Protein AF-A0AA38CWS7-F1 (afdb_monomer_lite)

Secondary structure (DSSP, 8-state):
-HHHHHHHHHHHTTT-HHHHHHHHHHHHHHHHHHHHHHGGGTTSTTTS-TT----------PPP-PPP-----------------------------------TTTSHHHHHGGGTT--HHHHHHHHHHHHTTPPPPPGGGHHHHHHHHTBS-SSSTTT-SEEE-TTT--EEEGGGBT-TTSEEEEESS-GGGT--SSGGGG-TTSEEEEEHHHHHHHTTPEE-PPPTT-TT-BSSSSTTS-TT-EE-SSEEE----

InterPro domains:
  IPR007346 Endonuclease I [PF04231] (124-230)
  IPR007346 Endonuclease I [PTHR33607] (67-256)
  IPR044925 His-Me finger superfamily [SSF54060] (119-255)

Organism: Taxus chinensis (NCBI:txid29808)

Sequence (257 aa):
MLVVIEERRFKIEGRNPKTMSTYKNWLPHLDRFWQQNMLPRLADVVSSLSGMRCTFTGPFRRLSSLPSCRRCITGGVALLLLFVNLVSDASSNNLTSPPHASYDCEDISHYYSSLEGLKGTQFMEKMHSIISLHHSIPYNQVWDALGVLDAVDIEHPKDTPYVIEIYTQKAVPKVLAGKLEGWNREHLWPRSYGLITGPELTDLHNLHPSDVNVNSSRGNKYYGECLPSSTDCLSPANPEAAPDTATDKESWTPPTK

Radius of gyration: 25.66 Å; chains: 1; bounding box: 58×73×75 Å

Structure (mmCIF, N/CA/C/O backbone):
data_AF-A0AA38CWS7-F1
#
_entry.id   AF-A0AA38CWS7-F1
#
loop_
_atom_site.group_PDB
_atom_site.id
_atom_site.type_symbol
_atom_site.label_atom_id
_atom_site.label_alt_id
_atom_site.label_comp_id
_atom_site.label_asym_id
_atom_site.label_entity_id
_atom_site.label_seq_id
_atom_site.pdbx_PDB_ins_code
_atom_site.Cartn_x
_atom_site.Cartn_y
_atom_site.Cartn_z
_atom_site.occupancy
_atom_site.B_iso_or_equiv
_atom_site.auth_seq_id
_atom_site.auth_comp_id
_atom_site.auth_asym_id
_atom_site.auth_atom_id
_atom_site.pdbx_PDB_model_num
ATOM 1 N N . MET A 1 1 ? -11.264 -1.016 4.780 1.00 43.06 1 MET A N 1
ATOM 2 C CA . MET A 1 1 ? -10.371 0.055 5.283 1.00 43.06 1 MET A CA 1
ATOM 3 C C . MET A 1 1 ? -11.048 0.955 6.321 1.00 43.06 1 MET A C 1
ATOM 5 O O . MET A 1 1 ? -10.575 0.969 7.448 1.00 43.06 1 MET A O 1
ATOM 9 N N . LEU A 1 2 ? -12.163 1.635 6.003 1.00 41.53 2 LEU A N 1
ATOM 10 C CA . LEU A 1 2 ? -12.953 2.438 6.968 1.00 41.53 2 LEU A CA 1
ATOM 11 C C . LEU A 1 2 ? -13.251 1.690 8.279 1.00 41.53 2 LEU A C 1
ATOM 13 O O . LEU A 1 2 ? -13.136 2.251 9.356 1.00 41.53 2 LEU A O 1
ATOM 17 N N . VAL A 1 3 ? -13.526 0.394 8.172 1.00 47.53 3 VAL A N 1
ATOM 18 C CA . VAL A 1 3 ? -13.716 -0.557 9.273 1.00 47.53 3 VAL A CA 1
ATOM 19 C C . VAL A 1 3 ? -12.523 -0.629 10.236 1.00 47.53 3 VAL A C 1
ATOM 21 O O . VAL A 1 3 ? -12.654 -0.329 11.418 1.00 47.53 3 VAL A O 1
ATOM 24 N N . VAL A 1 4 ? -11.345 -1.010 9.731 1.00 49.50 4 VAL A N 1
ATOM 25 C CA . VAL A 1 4 ? -10.135 -1.169 10.552 1.00 49.50 4 VAL A CA 1
ATOM 26 C C . VAL A 1 4 ? -9.650 0.181 11.058 1.00 49.50 4 VAL A C 1
ATOM 28 O O . VAL A 1 4 ? -9.140 0.272 12.168 1.00 49.50 4 VAL A O 1
ATOM 31 N N . ILE A 1 5 ? -9.855 1.245 10.288 1.00 49.97 5 ILE A N 1
ATOM 32 C CA . ILE A 1 5 ? -9.497 2.599 10.689 1.00 49.97 5 ILE A CA 1
ATOM 33 C C . ILE A 1 5 ? -10.404 3.102 11.822 1.00 49.97 5 ILE A C 1
ATOM 35 O O . ILE A 1 5 ? -9.875 3.512 12.852 1.00 49.97 5 ILE A O 1
ATOM 39 N N . GLU A 1 6 ? -11.733 3.027 11.696 1.00 48.69 6 GLU A N 1
ATOM 40 C CA . GLU A 1 6 ? -12.679 3.546 12.702 1.00 48.69 6 GLU A CA 1
ATOM 41 C C . GLU A 1 6 ? -12.720 2.688 13.979 1.00 48.69 6 GLU A C 1
ATOM 43 O O . GLU A 1 6 ? -12.745 3.225 15.087 1.00 48.69 6 GLU A O 1
ATOM 48 N N . GLU A 1 7 ? -12.602 1.358 13.884 1.00 49.84 7 GLU A N 1
ATOM 49 C CA . GLU A 1 7 ? -12.455 0.507 15.078 1.00 49.84 7 GLU A CA 1
ATOM 50 C C . GLU A 1 7 ? -11.165 0.795 15.855 1.00 49.84 7 GLU A C 1
ATOM 52 O O . GLU A 1 7 ? -11.106 0.641 17.082 1.00 49.84 7 GLU A O 1
ATOM 57 N N . ARG A 1 8 ? -10.104 1.219 15.159 1.00 54.47 8 ARG A N 1
ATOM 58 C CA . ARG A 1 8 ? -8.797 1.482 15.773 1.00 54.47 8 ARG A CA 1
ATOM 59 C C . ARG A 1 8 ? -8.629 2.945 16.184 1.00 54.47 8 ARG A C 1
ATOM 61 O O . ARG A 1 8 ? -7.920 3.168 17.164 1.00 54.47 8 ARG A O 1
ATOM 68 N N . ARG A 1 9 ? -9.344 3.898 15.565 1.00 49.28 9 ARG A N 1
ATOM 69 C CA . ARG A 1 9 ? -9.547 5.276 16.061 1.00 49.28 9 ARG A CA 1
ATOM 70 C C . ARG A 1 9 ? -9.890 5.261 17.543 1.00 49.28 9 ARG A C 1
ATOM 72 O O . ARG A 1 9 ? -9.178 5.837 18.362 1.00 49.28 9 ARG A O 1
ATOM 79 N N . PHE A 1 10 ? -10.911 4.482 17.891 1.00 41.44 10 PHE A N 1
ATOM 80 C CA . PHE A 1 10 ? -11.428 4.371 19.251 1.00 41.44 10 PHE A CA 1
ATOM 81 C C . PHE A 1 10 ? -10.422 3.721 20.222 1.00 41.44 10 PHE A C 1
ATOM 83 O O . PHE A 1 10 ? -10.319 4.102 21.385 1.00 41.44 10 PHE A O 1
ATOM 90 N N . LYS A 1 11 ? -9.600 2.770 19.746 1.00 47.75 11 LYS A N 1
ATOM 91 C CA . LYS A 1 11 ? -8.522 2.141 20.544 1.00 47.75 11 LYS A CA 1
ATOM 92 C C . LYS A 1 11 ? -7.280 3.027 20.729 1.00 47.75 11 LYS A C 1
ATOM 94 O O . LYS A 1 11 ? -6.429 2.705 21.569 1.00 47.75 11 LYS A O 1
ATOM 99 N N . ILE A 1 12 ? -7.130 4.084 19.932 1.00 45.81 12 ILE A N 1
ATOM 100 C CA . ILE A 1 12 ? -6.044 5.073 20.026 1.00 45.81 12 ILE A CA 1
ATOM 101 C C . ILE A 1 12 ? -6.493 6.287 20.853 1.00 45.81 12 ILE A C 1
ATOM 103 O O . ILE A 1 12 ? -5.660 6.885 21.536 1.00 45.81 12 ILE A O 1
ATOM 107 N N . GLU A 1 13 ? -7.803 6.572 20.901 1.00 47.03 13 GLU A N 1
ATOM 108 C CA . GLU A 1 13 ? -8.434 7.605 21.747 1.00 47.03 13 GLU A CA 1
ATOM 109 C C . GLU A 1 13 ? -8.098 7.509 23.242 1.00 47.03 13 GLU A C 1
ATOM 111 O O . GLU A 1 13 ? -8.142 8.521 23.937 1.00 47.03 13 GLU A O 1
ATOM 116 N N . GLY A 1 14 ? -7.613 6.359 23.720 1.00 44.41 14 GLY A N 1
ATOM 117 C CA . GLY A 1 14 ? -7.150 6.182 25.100 1.00 44.41 14 GLY A CA 1
ATOM 118 C C . GLY A 1 14 ? -5.634 6.211 25.340 1.00 44.41 14 GLY A C 1
ATOM 119 O O . GLY A 1 14 ? -5.232 6.037 26.487 1.00 44.41 14 GLY A O 1
ATOM 120 N N . ARG A 1 15 ? -4.773 6.350 24.314 1.00 46.88 15 ARG A N 1
ATOM 121 C CA . ARG A 1 15 ? -3.332 6.033 24.464 1.00 46.88 15 ARG A CA 1
ATOM 122 C C . ARG A 1 15 ? -2.360 7.216 24.535 1.00 46.88 15 ARG A C 1
ATOM 124 O O . ARG A 1 15 ? -1.382 7.080 25.263 1.00 46.88 15 ARG A O 1
ATOM 131 N N . ASN A 1 16 ? -2.590 8.347 23.849 1.00 43.31 16 ASN A N 1
ATOM 132 C CA . ASN A 1 16 ? -1.774 9.578 23.968 1.00 43.31 16 ASN A CA 1
ATOM 133 C C . ASN A 1 16 ? -2.420 10.774 23.196 1.00 43.31 16 ASN A C 1
ATOM 135 O O . ASN A 1 16 ? -2.823 10.611 22.040 1.00 43.31 16 ASN A O 1
ATOM 139 N N . PRO A 1 17 ? -2.493 11.999 23.761 1.00 42.19 17 PRO A N 1
ATOM 140 C CA . PRO A 1 17 ? -3.021 13.183 23.064 1.00 42.19 17 PRO A CA 1
ATOM 141 C C . PRO A 1 17 ? -2.246 13.583 21.795 1.00 42.19 17 PRO A C 1
ATOM 143 O O . PRO A 1 17 ? -2.851 14.050 20.830 1.00 42.19 17 PRO A O 1
ATOM 146 N N . LYS A 1 18 ? -0.922 13.365 21.754 1.00 45.41 18 LYS A N 1
ATOM 147 C CA . LYS A 1 18 ? -0.098 13.638 20.562 1.00 45.41 18 LYS A CA 1
ATOM 148 C C . LYS A 1 18 ? -0.466 12.710 19.408 1.00 45.41 18 LYS A C 1
ATOM 150 O O . LYS A 1 18 ? -0.678 13.189 18.302 1.00 45.41 18 LYS A O 1
ATOM 155 N N . THR A 1 19 ? -0.669 11.417 19.676 1.00 53.38 19 THR A N 1
ATOM 156 C CA . THR A 1 19 ? -1.156 10.480 18.650 1.00 53.38 19 THR A CA 1
ATOM 157 C C . THR A 1 19 ? -2.554 10.839 18.160 1.00 53.38 19 THR A C 1
ATOM 159 O O . THR A 1 19 ? -2.844 10.590 17.002 1.00 53.38 19 THR A O 1
ATOM 162 N N . MET A 1 20 ? -3.401 11.481 18.974 1.00 51.50 20 MET A N 1
ATOM 163 C CA . MET A 1 20 ? -4.736 11.920 18.548 1.00 51.50 20 MET A CA 1
ATOM 164 C C . MET A 1 20 ? -4.713 13.107 17.581 1.00 51.50 20 MET A C 1
ATOM 166 O O . MET A 1 20 ? -5.455 13.120 16.601 1.00 51.50 20 MET A O 1
ATOM 170 N N . SER A 1 21 ? -3.864 14.106 17.840 1.00 55.38 21 SER A N 1
ATOM 171 C CA . SER A 1 21 ? -3.693 15.240 16.924 1.00 55.38 21 SER A CA 1
ATOM 172 C C . SER A 1 21 ? -3.104 14.785 15.591 1.00 55.38 21 SER A C 1
ATOM 174 O O . SER A 1 21 ? -3.589 15.181 14.536 1.00 55.38 21 SER A O 1
ATOM 176 N N . THR A 1 22 ? -2.097 13.913 15.635 1.00 58.91 22 THR A N 1
ATOM 177 C CA . THR A 1 22 ? -1.493 13.347 14.429 1.00 58.91 22 THR A CA 1
ATOM 178 C C . THR A 1 22 ? -2.487 12.474 13.664 1.00 58.91 22 THR A C 1
ATOM 180 O O . THR A 1 22 ? -2.568 12.564 12.446 1.00 58.91 22 THR A O 1
ATOM 183 N N . TYR A 1 23 ? -3.324 11.709 14.367 1.00 62.41 23 TYR A N 1
ATOM 184 C CA . TYR A 1 23 ? -4.378 10.890 13.770 1.00 62.41 23 TYR A CA 1
ATOM 185 C C . TYR A 1 23 ? -5.446 11.722 13.044 1.00 62.41 23 TYR A C 1
ATOM 187 O O . TYR A 1 23 ? -5.824 11.393 11.922 1.00 62.41 23 TYR A O 1
ATOM 195 N N . LYS A 1 24 ? -5.889 12.840 13.637 1.00 63.03 24 LYS A N 1
ATOM 196 C CA . LYS A 1 24 ? -6.831 13.770 12.988 1.00 63.03 24 LYS A CA 1
ATOM 197 C C . LYS A 1 24 ? -6.273 14.381 11.704 1.00 63.03 24 LYS A C 1
ATOM 199 O O . LYS A 1 24 ? -7.039 14.594 10.772 1.00 63.03 24 LYS A O 1
ATOM 204 N N . ASN A 1 25 ? -4.967 14.635 11.658 1.00 67.69 25 ASN A N 1
ATOM 205 C CA . ASN A 1 25 ? -4.310 15.138 10.454 1.00 67.69 25 ASN A CA 1
ATOM 206 C C . ASN A 1 25 ? -4.095 14.025 9.428 1.00 67.69 25 ASN A C 1
ATOM 208 O O . ASN A 1 25 ? -4.229 14.268 8.243 1.00 67.69 25 ASN A O 1
ATOM 212 N N . TRP A 1 26 ? -3.821 12.803 9.874 1.00 72.75 26 TRP A N 1
ATOM 213 C CA . TRP A 1 26 ? -3.533 11.666 9.009 1.00 72.75 26 TRP A CA 1
ATOM 214 C C . TRP A 1 26 ? -4.760 11.150 8.245 1.00 72.75 26 TRP A C 1
ATOM 216 O O . TRP A 1 26 ? -4.682 10.888 7.042 1.00 72.75 26 TRP A O 1
ATOM 226 N N . LEU A 1 27 ? -5.899 11.011 8.931 1.00 71.19 27 LEU A N 1
ATOM 227 C CA . LEU A 1 27 ? -7.093 10.375 8.369 1.00 71.19 27 LEU A CA 1
ATOM 228 C C . LEU A 1 27 ? -7.576 10.976 7.044 1.00 71.19 27 LEU A C 1
ATOM 230 O O . LEU A 1 27 ? -7.829 10.195 6.130 1.00 71.19 27 LEU A O 1
ATOM 234 N N . PRO A 1 28 ? -7.675 12.308 6.879 1.00 74.00 28 PRO A N 1
ATOM 235 C CA . PRO A 1 28 ? -8.112 12.888 5.614 1.00 74.00 28 PRO A CA 1
ATOM 236 C C . PRO A 1 28 ? -7.181 12.559 4.442 1.00 74.00 28 PRO A C 1
ATOM 238 O O . PRO A 1 28 ? -7.655 12.364 3.325 1.00 74.00 28 PRO A O 1
ATOM 241 N N . HIS A 1 29 ? -5.865 12.486 4.674 1.00 77.62 29 HIS A N 1
ATOM 242 C CA . HIS A 1 29 ? -4.903 12.139 3.624 1.00 77.62 29 HIS A CA 1
ATOM 243 C C . HIS A 1 29 ? -4.973 10.653 3.270 1.00 77.62 29 HIS A C 1
ATOM 245 O O . HIS A 1 29 ? -4.962 10.313 2.090 1.00 77.62 29 HIS A O 1
ATOM 251 N N . LEU A 1 30 ? -5.101 9.777 4.274 1.00 73.12 30 LEU A N 1
ATOM 252 C CA . LEU A 1 30 ? -5.304 8.343 4.060 1.00 73.12 30 LEU A CA 1
ATOM 253 C C . LEU A 1 30 ? -6.611 8.065 3.308 1.00 73.12 30 LEU A C 1
ATOM 255 O O . LEU A 1 30 ? -6.609 7.318 2.335 1.00 73.12 30 LEU A O 1
ATOM 259 N N . ASP A 1 31 ? -7.712 8.684 3.730 1.00 71.12 31 ASP A N 1
ATOM 260 C CA . ASP A 1 31 ? -9.019 8.520 3.095 1.00 71.12 31 ASP A CA 1
ATOM 261 C C . ASP A 1 31 ? -8.998 9.020 1.648 1.00 71.12 31 ASP A C 1
ATOM 263 O O . ASP A 1 31 ? -9.393 8.292 0.743 1.00 71.12 31 ASP A O 1
ATOM 267 N N . ARG A 1 32 ? -8.428 10.206 1.394 1.00 72.50 32 ARG A N 1
ATOM 268 C CA . ARG A 1 32 ? -8.256 10.723 0.029 1.00 72.50 32 ARG A CA 1
ATOM 269 C C . ARG A 1 32 ? -7.432 9.770 -0.835 1.00 72.50 32 ARG A C 1
ATOM 271 O O . ARG A 1 32 ? -7.844 9.449 -1.948 1.00 72.50 32 ARG A O 1
ATOM 278 N N . PHE A 1 33 ? -6.296 9.303 -0.321 1.00 73.50 33 PHE A N 1
ATOM 279 C CA . PHE A 1 33 ? -5.425 8.381 -1.043 1.00 73.50 33 PHE A CA 1
ATOM 280 C C . PHE A 1 33 ? -6.127 7.053 -1.344 1.00 73.50 33 PHE A C 1
ATOM 282 O O . PHE A 1 33 ? -6.003 6.517 -2.446 1.00 73.50 33 PHE A O 1
ATOM 289 N N . TRP A 1 34 ? -6.916 6.549 -0.3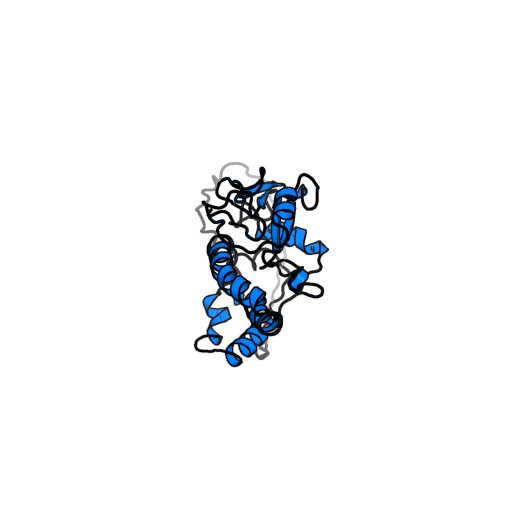96 1.00 70.06 34 TRP A N 1
ATOM 290 C CA . TRP A 1 34 ? -7.705 5.339 -0.577 1.00 70.06 34 TRP A CA 1
ATOM 291 C C . TRP A 1 34 ? -8.838 5.529 -1.583 1.00 70.06 34 TRP A C 1
ATOM 293 O O . TRP A 1 34 ? -8.992 4.716 -2.486 1.00 70.06 34 TRP A O 1
ATOM 303 N N . GLN A 1 35 ? -9.605 6.614 -1.492 1.00 66.56 35 GLN A N 1
ATOM 304 C CA . GLN A 1 35 ? -10.673 6.908 -2.449 1.00 66.56 35 GLN A CA 1
ATOM 305 C C . GLN A 1 35 ? -10.130 7.023 -3.870 1.00 66.56 35 GLN A C 1
ATOM 307 O O . GLN A 1 35 ? -10.723 6.501 -4.811 1.00 66.56 35 GLN A O 1
ATOM 312 N N . GLN A 1 36 ? -8.968 7.658 -4.017 1.00 66.19 36 GLN A N 1
ATOM 313 C CA . GLN A 1 36 ? -8.277 7.736 -5.290 1.00 66.19 36 GLN A CA 1
ATOM 314 C C . GLN A 1 36 ? -7.886 6.331 -5.752 1.00 66.19 36 GLN A C 1
ATOM 316 O O . GLN A 1 36 ? -8.307 5.903 -6.822 1.00 66.19 36 GLN A O 1
ATOM 321 N N . ASN A 1 37 ? -7.122 5.579 -4.971 1.00 65.62 37 ASN A N 1
ATOM 322 C CA . ASN A 1 37 ? -6.451 4.390 -5.491 1.00 65.62 37 ASN A CA 1
ATOM 323 C C . ASN A 1 37 ? -7.261 3.091 -5.381 1.00 65.62 37 ASN A C 1
ATOM 325 O O . ASN A 1 37 ? -6.903 2.130 -6.056 1.00 65.62 37 ASN A O 1
ATOM 329 N N . MET A 1 38 ? -8.349 3.055 -4.600 1.00 61.41 38 MET A N 1
ATOM 330 C CA . MET A 1 38 ? -9.006 1.808 -4.169 1.00 61.41 38 MET A CA 1
ATOM 331 C C . MET A 1 38 ? -10.493 1.689 -4.509 1.00 61.41 38 MET A C 1
ATOM 333 O O . MET A 1 38 ? -10.976 0.569 -4.646 1.00 61.41 38 MET A O 1
ATOM 337 N N . LEU A 1 39 ? -11.231 2.792 -4.678 1.00 48.75 39 LEU A N 1
ATOM 338 C CA . LEU A 1 39 ? -12.650 2.722 -5.066 1.00 48.75 39 LEU A CA 1
ATOM 339 C C . LEU A 1 39 ? -12.914 2.027 -6.417 1.00 48.75 39 LEU A C 1
ATOM 341 O O . LEU A 1 39 ? -13.926 1.336 -6.504 1.00 48.75 39 LEU A O 1
ATOM 345 N N . PRO A 1 40 ? -12.026 2.093 -7.430 1.00 49.12 40 PRO A N 1
ATOM 346 C CA . PRO A 1 40 ? -12.209 1.321 -8.661 1.00 49.12 40 PRO A CA 1
ATOM 347 C C . PRO A 1 40 ? -12.079 -0.201 -8.480 1.00 49.12 40 PRO A C 1
ATOM 349 O O . PRO A 1 40 ? -12.362 -0.927 -9.417 1.00 49.12 40 PRO A O 1
ATOM 352 N N . ARG A 1 41 ? -11.621 -0.688 -7.314 1.00 55.16 41 ARG A N 1
ATOM 353 C CA . ARG A 1 41 ? -11.214 -2.090 -7.093 1.00 55.16 41 ARG A CA 1
ATOM 354 C C . ARG A 1 41 ? -12.273 -2.965 -6.430 1.00 55.16 41 ARG A C 1
ATOM 356 O O . ARG A 1 41 ? -12.139 -4.183 -6.415 1.00 55.16 41 ARG A O 1
ATOM 363 N N . LEU A 1 42 ? -13.281 -2.362 -5.799 1.00 43.88 42 LEU A N 1
ATOM 364 C CA . LEU A 1 42 ? -14.250 -3.091 -4.970 1.00 43.88 42 LEU A CA 1
ATOM 365 C C . LEU A 1 42 ? -15.381 -3.754 -5.771 1.00 43.88 42 LEU A C 1
ATOM 367 O O . LEU A 1 42 ? -16.103 -4.564 -5.200 1.00 43.88 42 LEU A O 1
ATOM 371 N N . ALA A 1 43 ? -15.498 -3.469 -7.070 1.00 38.81 43 ALA A N 1
ATOM 372 C CA . ALA A 1 43 ? -16.440 -4.156 -7.951 1.00 38.81 43 ALA A CA 1
ATOM 373 C C . ALA A 1 43 ? -15.972 -5.579 -8.338 1.00 38.81 43 ALA A C 1
ATOM 375 O O . ALA A 1 43 ? -16.810 -6.441 -8.578 1.00 38.81 43 ALA A O 1
ATOM 376 N N . ASP A 1 44 ? -14.659 -5.862 -8.305 1.00 41.09 44 ASP A N 1
ATOM 377 C CA . ASP A 1 44 ? -14.079 -7.068 -8.935 1.00 41.09 44 ASP A CA 1
ATOM 378 C C . ASP A 1 44 ? -13.578 -8.138 -7.949 1.00 41.09 44 ASP A C 1
ATOM 380 O O . ASP A 1 44 ? -13.176 -9.240 -8.341 1.00 41.09 44 ASP A O 1
ATOM 384 N N . VAL A 1 45 ? -13.626 -7.852 -6.641 1.00 43.34 45 VAL A N 1
ATOM 385 C CA . VAL A 1 45 ? -13.101 -8.731 -5.574 1.00 43.34 45 VAL A CA 1
ATOM 386 C C . VAL A 1 45 ? -13.780 -10.106 -5.557 1.00 43.34 45 VAL A C 1
ATOM 388 O O . VAL A 1 45 ? -13.200 -11.074 -5.059 1.00 43.34 45 VAL A O 1
ATOM 391 N N . VAL A 1 46 ? -14.982 -10.237 -6.119 1.00 39.81 46 VAL A N 1
ATOM 392 C CA . VAL A 1 46 ? -15.825 -11.415 -5.884 1.00 39.81 46 VAL A CA 1
ATOM 393 C C . VAL A 1 46 ? -15.933 -12.364 -7.087 1.00 39.81 46 VAL A C 1
ATOM 395 O O . VAL A 1 46 ? -16.314 -13.527 -6.932 1.00 39.81 46 VAL A O 1
ATOM 398 N N . SER A 1 47 ? -15.436 -11.958 -8.259 1.00 35.59 47 SER A N 1
ATOM 399 C CA . SER A 1 47 ? -15.422 -12.798 -9.468 1.00 35.59 47 SER A CA 1
ATOM 400 C C . SER A 1 47 ? -14.223 -13.757 -9.546 1.00 35.59 47 SER A C 1
ATOM 402 O O . SER A 1 47 ? -14.333 -14.901 -9.992 1.00 35.59 47 SER A O 1
ATOM 404 N N . SER A 1 48 ? -13.046 -13.323 -9.077 1.00 39.84 48 SER A N 1
ATOM 405 C CA . SER A 1 48 ? -11.775 -14.001 -9.395 1.00 39.84 48 SER A CA 1
ATOM 406 C C . SER A 1 48 ? -11.367 -15.109 -8.408 1.00 39.84 48 SER A C 1
ATOM 408 O O . SER A 1 48 ? -10.614 -16.029 -8.764 1.00 39.84 48 SER A O 1
ATOM 410 N N . LEU A 1 49 ? -11.900 -15.087 -7.182 1.00 41.41 49 LEU A N 1
ATOM 411 C CA . LEU A 1 49 ? -11.629 -16.079 -6.136 1.00 41.41 49 LEU A CA 1
ATOM 412 C C . LEU A 1 49 ? -12.833 -17.009 -5.958 1.00 41.41 49 LEU A C 1
ATOM 414 O O . LEU A 1 49 ? -13.534 -16.981 -4.947 1.00 41.41 49 LEU A O 1
ATOM 418 N N . SER A 1 50 ? -13.058 -17.862 -6.957 1.00 35.84 50 SER A N 1
ATOM 419 C CA . SER A 1 50 ? -14.005 -18.977 -6.912 1.00 35.84 50 SER A CA 1
ATOM 420 C C . SER A 1 50 ? -13.698 -19.894 -5.715 1.00 35.84 50 SER A C 1
ATOM 422 O O . SER A 1 50 ? -12.905 -20.830 -5.817 1.00 35.84 50 SER A O 1
ATOM 424 N N . GLY A 1 51 ? -14.290 -19.586 -4.559 1.00 36.06 51 GLY A N 1
ATOM 425 C CA . GLY A 1 51 ? -14.051 -20.294 -3.301 1.00 36.06 51 GLY A CA 1
ATOM 426 C C . GLY A 1 51 ? -14.605 -19.619 -2.042 1.00 36.06 51 GLY A C 1
ATOM 427 O O . GLY A 1 51 ? -14.903 -20.326 -1.078 1.00 36.06 51 GLY A O 1
ATOM 428 N N . MET A 1 52 ? -14.818 -18.298 -2.026 1.00 38.34 52 MET A N 1
ATOM 429 C CA . MET A 1 52 ? -15.435 -17.634 -0.869 1.00 38.34 52 MET A CA 1
ATOM 430 C C . MET A 1 52 ? -16.958 -17.779 -0.926 1.00 38.34 52 MET A C 1
ATOM 432 O O . MET A 1 52 ? -17.671 -16.977 -1.516 1.00 38.34 52 MET A O 1
ATOM 436 N N . ARG A 1 53 ? -17.471 -18.858 -0.325 1.00 33.16 53 ARG A N 1
ATOM 437 C CA . ARG A 1 53 ? -18.911 -19.039 -0.110 1.00 33.16 53 ARG A CA 1
ATOM 438 C C . ARG A 1 53 ? -19.426 -17.944 0.825 1.00 33.16 53 ARG A C 1
ATOM 440 O O . ARG A 1 53 ? -19.330 -18.083 2.041 1.00 33.16 53 ARG A O 1
ATOM 447 N N . CYS A 1 54 ? -20.037 -16.908 0.263 1.00 34.62 54 CYS A N 1
ATOM 448 C CA . CYS A 1 54 ? -20.995 -16.073 0.979 1.00 34.62 54 CYS A CA 1
ATOM 449 C C . CYS A 1 54 ? -22.181 -16.970 1.360 1.00 34.62 54 CYS A C 1
ATOM 451 O O . CYS A 1 54 ? -22.941 -17.435 0.509 1.00 34.62 54 CYS A O 1
ATOM 453 N N . THR A 1 55 ? -22.279 -17.336 2.636 1.00 34.06 55 THR A N 1
ATOM 454 C CA . THR A 1 55 ? -23.329 -18.235 3.118 1.00 34.06 55 THR A CA 1
ATOM 455 C C . THR A 1 55 ? -24.662 -17.500 3.177 1.00 34.06 55 THR A C 1
ATOM 457 O O . THR A 1 55 ? -24.839 -16.588 3.979 1.00 34.06 55 THR A O 1
ATOM 460 N N . PHE A 1 56 ? -25.600 -17.945 2.346 1.00 27.19 56 PHE A N 1
ATOM 461 C CA . PHE A 1 56 ? -26.994 -17.514 2.309 1.00 27.19 56 PHE A CA 1
ATOM 462 C C . PHE A 1 56 ? -27.707 -17.827 3.637 1.00 27.19 56 PHE A C 1
ATOM 464 O O . PHE A 1 56 ? -27.814 -18.992 4.028 1.00 27.19 56 PHE A O 1
ATOM 471 N N . THR A 1 57 ? -28.240 -16.811 4.317 1.00 34.06 57 THR A N 1
ATOM 472 C CA . THR A 1 57 ? -29.210 -16.973 5.411 1.00 34.06 57 THR A CA 1
ATOM 473 C C . THR A 1 57 ? -30.609 -16.627 4.897 1.00 34.06 57 THR A C 1
ATOM 475 O O . THR A 1 57 ? -31.075 -15.498 4.969 1.00 34.06 57 THR A O 1
ATOM 478 N N . GLY A 1 58 ? -31.313 -17.634 4.376 1.00 27.05 58 GLY A N 1
ATOM 479 C CA . GLY A 1 58 ? -32.730 -17.540 4.017 1.00 27.05 58 GLY A CA 1
ATOM 480 C C . GLY A 1 58 ? -33.439 -18.882 4.243 1.00 27.05 58 GLY A C 1
ATOM 481 O O . GLY A 1 58 ? -32.817 -19.931 4.059 1.00 27.05 58 GLY A O 1
ATOM 482 N N . PRO A 1 59 ? -34.707 -18.896 4.696 1.00 27.55 59 PRO A N 1
ATOM 483 C CA . PRO A 1 59 ? -35.349 -20.098 5.217 1.00 27.55 59 PRO A CA 1
ATOM 484 C C . PRO A 1 59 ? -35.628 -21.119 4.107 1.00 27.55 59 PRO A C 1
ATOM 486 O O . PRO A 1 59 ? -36.310 -20.838 3.122 1.00 27.55 59 PRO A O 1
ATOM 489 N N . PHE A 1 60 ? -35.129 -22.339 4.307 1.00 26.25 60 PHE A N 1
ATOM 490 C CA . PHE A 1 60 ? -35.356 -23.505 3.455 1.00 26.25 60 PHE A CA 1
ATOM 491 C C . PHE A 1 60 ? -36.861 -23.788 3.287 1.00 26.25 60 PHE A C 1
ATOM 493 O O . PHE A 1 60 ? -37.516 -24.285 4.205 1.00 26.25 60 PHE A O 1
ATOM 500 N N . ARG A 1 61 ? -37.413 -23.561 2.090 1.00 26.31 61 ARG A N 1
ATOM 501 C CA . ARG A 1 61 ? -38.647 -24.228 1.647 1.00 26.31 61 ARG A CA 1
ATOM 502 C C . ARG A 1 61 ? -38.274 -25.346 0.676 1.00 26.31 61 ARG A C 1
ATOM 504 O O . ARG A 1 61 ? -37.809 -25.090 -0.428 1.00 26.31 61 ARG A O 1
ATOM 511 N N . ARG A 1 62 ? -38.475 -26.599 1.105 1.00 27.27 62 ARG A N 1
ATOM 512 C CA . ARG A 1 62 ? -38.424 -27.783 0.232 1.00 27.27 62 ARG A CA 1
ATOM 513 C C . ARG A 1 62 ? -39.497 -27.649 -0.847 1.00 27.27 62 ARG A C 1
ATOM 515 O O . ARG A 1 62 ? -40.677 -27.605 -0.514 1.00 27.27 62 ARG A O 1
ATOM 522 N N . LEU A 1 63 ? -39.091 -27.660 -2.112 1.00 27.67 63 LEU A N 1
ATOM 523 C CA . LEU A 1 63 ? -39.989 -27.899 -3.238 1.00 27.67 63 LEU A CA 1
ATOM 524 C C . LEU A 1 63 ? -39.829 -29.346 -3.710 1.00 27.67 63 LEU A C 1
ATOM 526 O O . LEU A 1 63 ? -38.734 -29.831 -3.987 1.00 27.67 63 LEU A O 1
ATOM 530 N N . SER A 1 64 ? -40.960 -30.036 -3.703 1.00 27.41 64 SER A N 1
ATOM 531 C CA . SER A 1 64 ? -41.191 -31.414 -4.107 1.00 27.41 64 SER A CA 1
ATOM 532 C C . SER A 1 64 ? -41.415 -31.553 -5.619 1.00 27.41 64 SER A C 1
ATOM 534 O O . SER A 1 64 ? -41.994 -30.671 -6.242 1.00 27.41 64 SER A O 1
ATOM 536 N N . SER A 1 65 ? -41.054 -32.738 -6.129 1.00 28.14 65 SER A N 1
ATOM 537 C CA . SER A 1 65 ? -41.568 -33.445 -7.322 1.00 28.14 65 SER A CA 1
ATOM 538 C C . SER A 1 65 ? -41.384 -32.831 -8.722 1.00 28.14 65 SER A C 1
ATOM 540 O O . SER A 1 65 ? -42.081 -31.898 -9.105 1.00 28.14 65 SER A O 1
ATOM 542 N N . LEU A 1 66 ? -40.568 -33.502 -9.543 1.00 30.36 66 LEU A N 1
ATOM 543 C CA . LEU A 1 66 ? -40.661 -33.516 -11.010 1.00 30.36 66 LEU A CA 1
ATOM 544 C C . LEU A 1 66 ? -41.373 -34.811 -11.451 1.00 30.36 66 LEU A C 1
ATOM 546 O O . LEU A 1 66 ? -41.018 -35.874 -10.931 1.00 30.36 66 LEU A O 1
ATOM 550 N N . PRO A 1 67 ? -42.339 -34.782 -12.390 1.00 32.88 67 PRO A N 1
ATOM 551 C CA . PRO A 1 67 ? -42.912 -35.997 -12.946 1.00 32.88 67 PRO A CA 1
ATOM 552 C C . PRO A 1 67 ? -42.116 -36.514 -14.152 1.00 32.88 67 PRO A C 1
ATOM 554 O O . PRO A 1 67 ? -41.525 -35.773 -14.934 1.00 32.88 67 PRO A O 1
ATOM 557 N N . SER A 1 68 ? -42.151 -37.837 -14.267 1.00 32.12 68 SER A N 1
ATOM 558 C CA . SER A 1 68 ? -41.581 -38.700 -15.297 1.00 32.12 68 SER A CA 1
ATOM 559 C C . SER A 1 68 ? -41.915 -38.308 -16.741 1.00 32.12 68 SER A C 1
ATOM 561 O O . SER A 1 68 ? -43.073 -38.051 -17.059 1.00 32.12 68 SER A O 1
ATOM 563 N N . CYS A 1 69 ? -40.951 -38.487 -17.651 1.00 30.33 69 CYS A N 1
ATOM 564 C CA . CYS A 1 69 ? -41.240 -38.797 -19.053 1.00 30.33 69 CYS A CA 1
ATOM 565 C C . CYS A 1 69 ? -40.362 -39.974 -19.521 1.00 30.33 69 CYS A C 1
ATOM 567 O O . CYS A 1 69 ? -39.136 -39.931 -19.453 1.00 30.33 69 CYS A O 1
ATOM 569 N N . ARG A 1 70 ? -41.021 -41.071 -19.917 1.00 32.56 70 ARG A N 1
ATOM 570 C CA . ARG A 1 70 ? -40.453 -42.342 -20.400 1.00 32.56 70 ARG A CA 1
ATOM 571 C C . ARG A 1 70 ? -40.519 -42.395 -21.931 1.00 32.56 70 ARG A C 1
ATOM 573 O O . ARG A 1 70 ? -41.580 -42.100 -22.471 1.00 32.56 70 ARG A O 1
ATOM 580 N N . ARG A 1 71 ? -39.457 -42.961 -22.535 1.00 35.94 71 ARG A N 1
ATOM 581 C CA . ARG A 1 71 ? -39.304 -43.705 -23.826 1.00 35.94 71 ARG A CA 1
ATOM 582 C C . ARG A 1 71 ? -38.137 -43.116 -24.641 1.00 35.94 71 ARG A C 1
ATOM 584 O O . ARG A 1 71 ? -38.208 -41.965 -25.032 1.00 35.94 71 ARG A O 1
ATOM 591 N N . CYS A 1 72 ? -36.957 -43.748 -24.715 1.00 33.88 72 CYS A N 1
ATOM 592 C CA . CYS A 1 72 ? -36.563 -44.952 -25.485 1.00 33.88 72 CYS A CA 1
ATOM 593 C C . CYS A 1 72 ? -36.911 -44.883 -26.981 1.00 33.88 72 CYS A C 1
ATOM 595 O O . CYS A 1 72 ? -38.094 -44.927 -27.300 1.00 33.88 72 CYS A O 1
ATOM 597 N N . ILE A 1 73 ? -35.891 -44.875 -27.856 1.00 37.31 73 ILE A N 1
ATOM 598 C CA . ILE A 1 73 ? -35.604 -45.883 -28.905 1.00 37.31 73 ILE A CA 1
ATOM 599 C C . ILE A 1 73 ? -34.221 -45.591 -29.538 1.00 37.31 73 ILE A C 1
ATOM 601 O O . ILE A 1 73 ? -33.798 -44.448 -29.673 1.00 37.31 73 ILE A O 1
ATOM 605 N N . THR A 1 74 ? -33.522 -46.680 -29.846 1.00 38.03 74 THR A N 1
ATOM 606 C CA . THR A 1 74 ? -32.147 -46.897 -30.331 1.00 38.03 74 THR A CA 1
ATOM 607 C C . THR A 1 74 ? -32.005 -46.982 -31.863 1.00 38.03 74 THR A C 1
ATOM 609 O O . THR A 1 74 ? -32.961 -47.360 -32.533 1.00 38.03 74 THR A O 1
ATOM 612 N N . GLY A 1 75 ? -30.767 -46.823 -32.369 1.00 30.41 75 GLY A N 1
ATOM 613 C CA . GLY A 1 75 ? -30.272 -47.263 -33.700 1.00 30.41 75 GLY A CA 1
ATOM 614 C C . GLY A 1 75 ? -29.807 -46.090 -34.581 1.00 30.41 75 GLY A C 1
ATOM 615 O O . GLY A 1 75 ? -30.448 -45.055 -34.568 1.00 30.41 75 GLY A O 1
ATOM 616 N N . GLY A 1 76 ? -28.723 -46.092 -35.361 1.00 31.84 76 GLY A N 1
ATOM 617 C CA . GLY A 1 76 ? -27.738 -47.090 -35.778 1.00 31.84 76 GLY A CA 1
ATOM 618 C C . GLY A 1 76 ? -27.086 -46.604 -37.096 1.00 31.84 76 GLY A C 1
ATOM 619 O O . GLY A 1 76 ? -27.773 -46.509 -38.097 1.00 31.84 76 GLY A O 1
ATOM 620 N N . VAL A 1 77 ? -25.794 -46.248 -37.041 1.00 37.25 77 VAL A N 1
ATOM 621 C CA . VAL A 1 77 ? -24.691 -46.338 -38.041 1.00 37.25 77 VAL A CA 1
ATOM 622 C C . VAL A 1 77 ? -24.878 -45.971 -39.549 1.00 37.25 77 VAL A C 1
ATOM 624 O O . VAL A 1 77 ? -25.572 -46.653 -40.288 1.00 37.25 77 VAL A O 1
ATOM 627 N N . ALA A 1 78 ? -24.017 -45.023 -39.985 1.00 35.12 78 ALA A N 1
ATOM 628 C CA . ALA A 1 78 ? -23.296 -44.840 -41.276 1.00 35.12 78 ALA A CA 1
ATOM 629 C C . ALA A 1 78 ? -23.992 -44.366 -42.578 1.00 35.12 78 ALA A C 1
ATOM 631 O O . ALA A 1 78 ? -24.796 -45.091 -43.146 1.00 35.12 78 ALA A O 1
ATOM 632 N N . LEU A 1 79 ? -23.483 -43.260 -43.167 1.00 34.78 79 LEU A N 1
ATOM 633 C CA . LEU A 1 79 ? -22.868 -43.249 -44.517 1.00 34.78 79 LEU A CA 1
ATOM 634 C C . LEU A 1 79 ? -22.125 -41.923 -44.862 1.00 34.78 79 LEU A C 1
ATOM 636 O O . LEU A 1 79 ? -22.675 -40.839 -44.726 1.00 34.78 79 LEU A O 1
ATOM 640 N N . LEU A 1 80 ? -20.877 -42.080 -45.326 1.00 32.16 80 LEU A N 1
ATOM 641 C CA . LEU A 1 80 ? -20.090 -41.347 -46.346 1.00 32.16 80 LEU A CA 1
ATOM 642 C C . LEU A 1 80 ? -20.208 -39.815 -46.601 1.00 32.16 80 LEU A C 1
ATOM 644 O O . LEU A 1 80 ? -21.179 -39.318 -47.155 1.00 32.16 80 LEU A O 1
ATOM 648 N N . LEU A 1 81 ? -19.074 -39.142 -46.354 1.00 35.75 81 LEU A N 1
ATOM 649 C CA . LEU A 1 81 ? -18.360 -38.120 -47.152 1.00 35.75 81 LEU A CA 1
ATOM 650 C C . LEU A 1 81 ? -19.106 -37.353 -48.270 1.00 35.75 81 LEU A C 1
ATOM 652 O O . LEU A 1 81 ? -19.270 -37.858 -49.377 1.00 35.75 81 LEU A O 1
ATOM 656 N N . LEU A 1 82 ? -19.299 -36.050 -48.044 1.00 34.00 82 LEU A N 1
ATOM 657 C CA . LEU A 1 82 ? -19.240 -35.003 -49.071 1.00 34.00 82 LEU A CA 1
ATOM 658 C C . LEU A 1 82 ? -18.521 -33.794 -48.458 1.00 34.00 82 LEU A C 1
ATOM 660 O O . LEU A 1 82 ? -19.064 -33.076 -47.621 1.00 34.00 82 LEU A O 1
ATOM 664 N N . PHE A 1 83 ? -17.250 -33.628 -48.822 1.00 37.81 83 PHE A N 1
ATOM 665 C CA . PHE A 1 83 ? -16.500 -32.407 -48.563 1.00 37.81 83 PHE A CA 1
ATOM 666 C C . PHE A 1 83 ? -16.964 -31.309 -49.527 1.00 37.81 83 PHE A C 1
ATOM 668 O O . PHE A 1 83 ? -17.248 -31.583 -50.692 1.00 37.81 83 PHE A O 1
ATOM 675 N N . VAL A 1 84 ? -16.862 -30.075 -49.031 1.00 37.75 84 VAL A N 1
ATOM 676 C CA . VAL A 1 84 ? -16.755 -28.796 -49.750 1.00 37.75 84 VAL A CA 1
ATOM 677 C C . VAL A 1 84 ? -18.028 -27.926 -49.776 1.00 37.75 84 VAL A C 1
ATOM 679 O O . VAL A 1 84 ? -18.981 -28.167 -50.507 1.00 37.75 84 VAL A O 1
ATOM 682 N N . ASN A 1 85 ? -17.897 -26.826 -49.018 1.00 39.00 85 ASN A N 1
ATOM 683 C CA . ASN A 1 85 ? -18.626 -25.552 -49.024 1.00 39.00 85 ASN A CA 1
ATOM 684 C C . ASN A 1 85 ? -19.949 -25.453 -48.255 1.00 39.00 85 ASN A C 1
ATOM 686 O O . ASN A 1 85 ? -21.025 -25.397 -48.839 1.00 39.00 85 ASN A O 1
ATOM 690 N N . LEU A 1 86 ? -19.832 -25.205 -46.948 1.00 38.34 86 LEU A N 1
ATOM 691 C CA . LEU A 1 86 ? -20.666 -24.195 -46.299 1.00 38.34 86 LEU A CA 1
ATOM 692 C C . LEU A 1 86 ? -19.732 -23.172 -45.656 1.00 38.34 86 LEU A C 1
ATOM 694 O O . LEU A 1 86 ? -19.047 -23.452 -44.676 1.00 38.34 86 LEU A O 1
ATOM 698 N N . VAL A 1 87 ? -19.674 -21.996 -46.280 1.00 42.22 87 VAL A N 1
ATOM 699 C CA . VAL A 1 87 ? -19.254 -20.758 -45.629 1.00 42.22 87 VAL A CA 1
ATOM 700 C C . VAL A 1 87 ? -20.127 -20.640 -44.385 1.00 42.22 87 VAL A C 1
ATOM 702 O O . VAL A 1 87 ? -21.342 -20.483 -44.499 1.00 42.22 87 VAL A O 1
ATOM 705 N N . SER A 1 88 ? -19.532 -20.796 -43.204 1.00 36.66 88 SER A N 1
ATOM 706 C CA . SER A 1 88 ? -20.191 -20.398 -41.969 1.00 36.66 88 SER A CA 1
ATOM 707 C C . SER A 1 88 ? -20.326 -18.886 -42.024 1.00 36.66 88 SER A C 1
ATOM 709 O O . SER A 1 88 ? -19.391 -18.162 -41.690 1.00 36.66 88 SER A O 1
ATOM 711 N N . ASP A 1 89 ? -21.484 -18.413 -42.469 1.00 39.56 89 ASP A N 1
ATOM 712 C CA . ASP A 1 89 ? -21.964 -17.102 -42.075 1.00 39.56 89 ASP A CA 1
ATOM 713 C C . ASP A 1 89 ? -22.265 -17.223 -40.578 1.00 39.56 89 ASP A C 1
ATOM 715 O O . ASP A 1 89 ? -23.328 -17.683 -40.151 1.00 39.56 89 ASP A O 1
ATOM 719 N N . ALA A 1 90 ? -21.238 -16.985 -39.761 1.00 42.88 90 ALA A N 1
ATOM 720 C CA . ALA A 1 90 ? -21.381 -16.900 -38.322 1.00 42.88 90 ALA A CA 1
ATOM 721 C C . ALA A 1 90 ? -22.130 -15.598 -38.038 1.00 42.88 90 ALA A C 1
ATOM 723 O O . ALA A 1 90 ? -21.535 -14.574 -37.712 1.00 42.88 90 ALA A O 1
ATOM 724 N N . SER A 1 91 ? -23.455 -15.655 -38.198 1.00 37.59 91 SER A N 1
ATOM 725 C CA . SER A 1 91 ? -24.384 -14.709 -37.596 1.00 37.59 91 SER A CA 1
ATOM 726 C C . SER A 1 91 ? -23.924 -14.488 -36.162 1.00 37.59 91 SER A C 1
ATOM 728 O O . SER A 1 91 ? -23.795 -15.449 -35.397 1.00 37.59 91 SER A O 1
ATOM 730 N N . SER A 1 92 ? -23.619 -13.234 -35.830 1.00 41.00 92 SER A N 1
ATOM 731 C CA . SER A 1 92 ? -23.232 -12.784 -34.501 1.00 41.00 92 SER A CA 1
ATOM 732 C C . SER A 1 92 ? -24.378 -13.062 -33.531 1.00 41.00 92 SER A C 1
ATOM 734 O O . SER A 1 92 ? -25.206 -12.199 -33.238 1.00 41.00 92 SER A O 1
ATOM 736 N N . ASN A 1 93 ? -24.467 -14.298 -33.056 1.00 37.66 93 ASN A N 1
ATOM 737 C CA . ASN A 1 93 ? -25.315 -14.641 -31.939 1.00 37.66 93 ASN A CA 1
ATOM 738 C C . ASN A 1 93 ? -24.671 -13.968 -30.736 1.00 37.66 93 ASN A C 1
ATOM 740 O O . ASN A 1 93 ? -23.594 -14.381 -30.312 1.00 37.66 93 ASN A O 1
ATOM 744 N N . ASN A 1 94 ? -25.312 -12.895 -30.262 1.00 43.69 94 ASN A N 1
ATOM 745 C CA . ASN A 1 94 ? -25.038 -12.236 -28.991 1.00 43.69 94 ASN A CA 1
ATOM 746 C C . ASN A 1 94 ? -24.685 -13.297 -27.949 1.00 43.69 94 ASN A C 1
ATOM 748 O O . ASN A 1 94 ? -25.572 -13.971 -27.417 1.00 43.69 94 ASN A O 1
ATOM 752 N N . LEU A 1 95 ? -23.388 -13.450 -27.683 1.00 31.59 95 LEU A N 1
ATOM 753 C CA . LEU A 1 95 ? -22.897 -14.259 -26.589 1.00 31.59 95 LEU A CA 1
ATOM 754 C C . LEU A 1 95 ? -23.238 -13.457 -25.338 1.00 31.59 95 LEU A C 1
ATOM 756 O O . LEU A 1 95 ? -22.493 -12.583 -24.906 1.00 31.59 95 LEU A O 1
ATOM 760 N N . THR A 1 96 ? -24.445 -13.679 -24.829 1.00 35.59 96 THR A N 1
ATOM 761 C CA . THR A 1 96 ? -24.812 -13.241 -23.492 1.00 35.59 96 THR A CA 1
ATOM 762 C C . THR A 1 96 ? -23.856 -13.983 -22.575 1.00 35.59 96 THR A C 1
ATOM 764 O O . THR A 1 96 ? -23.887 -15.213 -22.491 1.00 35.59 96 THR A O 1
ATOM 767 N N . SER A 1 97 ? -22.925 -13.232 -21.993 1.00 37.38 97 SER A N 1
ATOM 768 C CA . SER A 1 97 ? -22.014 -13.704 -20.963 1.00 37.38 97 SER A CA 1
ATOM 769 C C . SER A 1 97 ? -22.804 -14.483 -19.900 1.00 37.38 97 SER A C 1
ATOM 771 O O . SER A 1 97 ? -23.968 -14.153 -19.635 1.00 37.38 97 SER A O 1
ATOM 773 N N . PRO A 1 98 ? -22.221 -15.536 -19.293 1.00 43.62 98 PRO A N 1
ATOM 774 C CA . PRO A 1 98 ? -22.863 -16.209 -18.170 1.00 43.62 98 PRO A CA 1
ATOM 775 C C . PRO A 1 98 ? -23.189 -15.157 -17.101 1.00 43.62 98 PRO A C 1
ATOM 777 O O . PRO A 1 98 ? -22.395 -14.228 -16.933 1.00 43.62 98 PRO A O 1
ATOM 780 N N . PRO A 1 99 ? -24.324 -15.264 -16.387 1.00 43.06 99 PRO A N 1
ATOM 781 C CA . PRO A 1 99 ? -24.684 -14.279 -15.381 1.00 43.06 99 PRO A CA 1
ATOM 782 C C . PRO A 1 99 ? -23.564 -14.224 -14.344 1.00 43.06 99 PRO A C 1
ATOM 784 O O . PRO A 1 99 ? -23.321 -15.205 -13.638 1.00 43.06 99 PRO A O 1
ATOM 787 N N . HIS A 1 100 ? -22.866 -13.089 -14.292 1.00 50.12 100 HIS A N 1
ATOM 788 C CA . HIS A 1 100 ? -21.992 -12.745 -13.184 1.00 50.12 100 HIS A CA 1
ATOM 789 C C . HIS A 1 100 ? -22.848 -12.876 -11.925 1.00 50.12 100 HIS A C 1
ATOM 791 O O . HIS A 1 100 ? -23.862 -12.185 -11.793 1.00 50.12 100 HIS A O 1
ATOM 797 N N . ALA A 1 101 ? -22.544 -13.851 -11.069 1.00 48.00 101 ALA A N 1
ATOM 798 C CA . ALA A 1 101 ? -23.253 -14.002 -9.811 1.00 48.00 101 ALA A CA 1
ATOM 799 C C . ALA A 1 101 ? -22.914 -12.765 -8.984 1.00 48.00 101 ALA A C 1
ATOM 801 O O . ALA A 1 101 ? -21.814 -12.684 -8.455 1.00 48.00 101 ALA A O 1
ATOM 802 N N . SER A 1 102 ? -23.814 -11.782 -8.958 1.00 56.47 102 SER A N 1
ATOM 803 C CA . SER A 1 102 ? -23.562 -10.560 -8.212 1.00 56.47 102 SER A CA 1
ATOM 804 C C . SER A 1 102 ? -23.651 -10.867 -6.726 1.00 56.47 102 SER A C 1
ATOM 806 O O . SER A 1 102 ? -24.656 -11.409 -6.256 1.00 56.47 102 SER A O 1
ATOM 808 N N . TYR A 1 103 ? -22.572 -10.600 -6.002 1.00 59.91 103 TYR A N 1
ATOM 809 C CA . TYR A 1 103 ? -22.526 -10.797 -4.561 1.00 59.91 103 TYR A CA 1
ATOM 810 C C . TYR A 1 103 ? -23.012 -9.526 -3.866 1.00 59.91 103 TYR A C 1
ATOM 812 O O . TYR A 1 103 ? -22.710 -8.425 -4.315 1.00 59.91 103 TYR A O 1
ATOM 820 N N . ASP A 1 104 ? -23.703 -9.653 -2.728 1.00 56.72 104 ASP A N 1
ATOM 821 C CA . ASP A 1 104 ? -24.242 -8.494 -1.990 1.00 56.72 104 ASP A CA 1
ATOM 822 C C . ASP A 1 104 ? -23.169 -7.450 -1.619 1.00 56.72 104 ASP A C 1
ATOM 824 O O . ASP A 1 104 ? -23.499 -6.292 -1.389 1.00 56.72 104 ASP A O 1
ATOM 828 N N . CYS A 1 105 ? -21.893 -7.849 -1.535 1.00 56.69 105 CYS A N 1
ATOM 829 C CA . CYS A 1 105 ? -20.761 -6.960 -1.264 1.00 56.69 105 CYS A CA 1
ATOM 830 C C . CYS A 1 105 ? -20.215 -6.217 -2.495 1.00 56.69 105 CYS A C 1
ATOM 832 O O . CYS A 1 105 ? -19.440 -5.279 -2.314 1.00 56.69 105 CYS A O 1
ATOM 834 N N . GLU A 1 106 ? -20.603 -6.606 -3.713 1.00 64.25 106 GLU A N 1
ATOM 835 C CA . GLU A 1 106 ? -20.296 -5.853 -4.938 1.00 64.25 106 GLU A CA 1
ATOM 836 C C . GLU A 1 106 ? -21.140 -4.575 -5.012 1.00 64.25 106 GLU A C 1
ATOM 838 O O . GLU A 1 106 ? -20.661 -3.533 -5.459 1.00 64.25 106 GLU A O 1
ATOM 843 N N . ASP A 1 107 ? -22.370 -4.617 -4.488 1.00 75.88 107 ASP A N 1
ATOM 844 C CA . ASP A 1 107 ? -23.172 -3.421 -4.237 1.00 75.88 107 ASP A CA 1
ATOM 845 C C . ASP A 1 107 ? -22.804 -2.825 -2.870 1.00 75.88 107 ASP A C 1
ATOM 847 O O . ASP A 1 107 ? -23.456 -3.054 -1.849 1.00 75.88 107 ASP A O 1
ATOM 851 N N . ILE A 1 108 ? -21.721 -2.043 -2.852 1.00 72.25 108 ILE A N 1
ATOM 852 C CA . ILE A 1 108 ? -21.199 -1.370 -1.649 1.00 72.25 108 ILE A CA 1
ATOM 853 C C . ILE A 1 108 ? -22.290 -0.541 -0.953 1.00 72.25 108 ILE A C 1
ATOM 855 O O . ILE A 1 108 ? -22.357 -0.512 0.281 1.00 72.25 108 ILE A O 1
ATOM 859 N N . SER A 1 109 ? -23.134 0.144 -1.733 1.00 75.00 109 SER A N 1
ATOM 860 C CA . SER A 1 109 ? -24.208 0.989 -1.212 1.00 75.00 109 SER A CA 1
ATOM 861 C C . SER A 1 109 ? -25.247 0.151 -0.476 1.00 75.00 109 SER A C 1
ATOM 863 O O . SER A 1 109 ? -25.606 0.477 0.656 1.00 75.00 109 SER A O 1
ATOM 865 N N . HIS A 1 110 ? -25.677 -0.964 -1.063 1.00 80.75 110 HIS A N 1
ATOM 866 C CA . HIS A 1 110 ? -26.588 -1.891 -0.405 1.00 80.75 110 HIS A CA 1
ATOM 867 C C . HIS A 1 110 ? -25.940 -2.573 0.810 1.00 80.75 110 HIS A C 1
ATOM 869 O O . HIS A 1 110 ? -26.553 -2.616 1.881 1.00 80.75 110 HIS A O 1
ATOM 875 N N . TYR A 1 111 ? -24.686 -3.022 0.693 1.00 77.81 111 TYR A N 1
ATOM 876 C CA . TYR A 1 111 ? -23.942 -3.717 1.749 1.00 77.81 111 TYR A CA 1
ATOM 877 C C . TYR A 1 111 ? -23.862 -2.906 3.053 1.00 77.81 111 TYR A C 1
ATOM 879 O O . TYR A 1 111 ? -24.062 -3.442 4.146 1.00 77.81 111 TYR A O 1
ATOM 887 N N . TYR A 1 112 ? -23.627 -1.594 2.949 1.00 81.50 112 TYR A N 1
ATOM 888 C CA . TYR A 1 112 ? -23.525 -0.694 4.102 1.00 81.50 112 TYR A CA 1
ATOM 889 C C . TYR A 1 112 ? -24.796 0.112 4.400 1.00 81.50 112 TYR A C 1
ATOM 891 O O . TYR A 1 112 ? -24.804 0.865 5.373 1.00 81.50 112 TYR A O 1
ATOM 899 N N . SER A 1 113 ? -25.883 -0.070 3.643 1.00 85.69 113 SER A N 1
ATOM 900 C CA . SER A 1 113 ? -27.143 0.686 3.794 1.00 85.69 113 SER A CA 1
ATOM 901 C C . SER A 1 113 ? -27.682 0.701 5.231 1.00 85.69 113 SER A C 1
ATOM 903 O O . SER A 1 113 ? -28.168 1.712 5.729 1.00 85.69 113 SER A O 1
ATOM 905 N N . SER A 1 114 ? -27.524 -0.405 5.963 1.00 87.31 114 SER A N 1
ATOM 906 C CA . SER A 1 114 ? -27.986 -0.516 7.353 1.00 87.31 114 SER A CA 1
ATOM 907 C C . SER A 1 114 ? -27.193 0.317 8.375 1.00 87.31 114 SER A C 1
ATOM 909 O O . SER A 1 114 ? -27.550 0.326 9.554 1.00 87.31 114 SER A O 1
ATOM 911 N N . LEU A 1 115 ? -26.128 1.001 7.943 1.00 86.06 115 LEU A N 1
ATOM 912 C CA . LEU A 1 115 ? -25.380 1.974 8.741 1.00 86.06 115 LEU A CA 1
ATOM 913 C C . LEU A 1 115 ? -25.944 3.395 8.637 1.00 86.06 115 LEU A C 1
ATOM 915 O O . LEU A 1 115 ? -25.549 4.260 9.424 1.00 86.06 115 LEU A O 1
ATOM 919 N N . GLU A 1 116 ? -26.843 3.657 7.685 1.00 87.62 116 GLU A N 1
ATOM 920 C CA . GLU A 1 116 ? -27.386 4.992 7.454 1.00 87.62 116 GLU A CA 1
ATOM 921 C C . GLU A 1 116 ? -28.047 5.565 8.714 1.00 87.62 116 GLU A C 1
ATOM 923 O O . GLU A 1 116 ? -28.851 4.927 9.393 1.00 87.62 116 GLU A O 1
ATOM 928 N N . GLY A 1 117 ? -27.674 6.801 9.055 1.00 87.31 117 GLY A N 1
ATOM 929 C CA . GLY A 1 117 ? -28.205 7.516 10.216 1.00 87.31 117 GLY A CA 1
ATOM 930 C C . GLY A 1 117 ? -27.664 7.064 11.579 1.00 87.31 117 GLY A C 1
ATOM 931 O O . GLY A 1 117 ? -27.884 7.777 12.563 1.00 87.31 117 GLY A O 1
ATOM 932 N N . LEU A 1 118 ? -26.919 5.954 11.664 1.00 86.88 118 LEU A N 1
ATOM 933 C CA . LEU A 1 118 ? -26.298 5.504 12.913 1.00 86.88 118 LEU A CA 1
ATOM 934 C C . LEU A 1 118 ? -25.070 6.352 13.266 1.00 86.88 118 LEU A C 1
ATOM 936 O O . LEU A 1 118 ? -24.341 6.833 12.399 1.00 86.88 118 LEU A O 1
ATOM 940 N N . LYS A 1 119 ? -24.818 6.531 14.569 1.00 82.94 119 LYS A N 1
ATOM 941 C CA . LYS A 1 119 ? -23.659 7.275 15.094 1.00 82.94 119 LYS A CA 1
ATOM 942 C C . LYS A 1 119 ? -23.098 6.614 16.349 1.00 82.94 119 LYS A C 1
ATOM 944 O O . LYS A 1 119 ? -23.798 5.872 17.036 1.00 82.94 119 LYS A O 1
ATOM 949 N N . GLY A 1 120 ? -21.846 6.935 16.675 1.00 81.75 120 GLY A N 1
ATOM 950 C CA . GLY A 1 120 ? -21.206 6.513 17.922 1.00 81.75 120 GLY A CA 1
ATOM 951 C C . GLY A 1 120 ? -21.226 4.995 18.105 1.00 81.75 120 GLY A C 1
ATOM 952 O O . GLY A 1 120 ? -20.962 4.248 17.168 1.00 81.75 120 GLY A O 1
ATOM 953 N N . THR A 1 121 ? -21.566 4.533 19.307 1.00 83.00 121 THR A N 1
ATOM 954 C CA . THR A 1 121 ? -21.560 3.103 19.658 1.00 83.00 121 THR A CA 1
ATOM 955 C C . THR A 1 121 ? -22.490 2.263 18.785 1.00 83.00 121 THR A C 1
ATOM 957 O O . THR A 1 121 ? -22.094 1.187 18.355 1.00 83.00 121 THR A O 1
ATOM 960 N N . GLN A 1 122 ? -23.679 2.771 18.445 1.00 83.31 122 GLN A N 1
ATOM 961 C CA . GLN A 1 122 ? -24.643 2.052 17.603 1.00 83.31 122 GLN A CA 1
ATOM 962 C C . GLN A 1 122 ? -24.102 1.807 16.191 1.00 83.31 122 GLN A C 1
ATOM 964 O O . GLN A 1 122 ? -24.271 0.722 15.639 1.00 83.31 122 GLN A O 1
ATOM 969 N N . PHE A 1 123 ? -23.417 2.803 15.621 1.00 85.56 123 PHE A N 1
ATOM 970 C CA . PHE A 1 123 ? -22.735 2.649 14.337 1.00 85.56 123 PHE A CA 1
ATOM 971 C C . PHE A 1 123 ? -21.646 1.576 14.428 1.00 85.56 123 PHE A C 1
ATOM 973 O O . PHE A 1 123 ? -21.593 0.689 13.583 1.00 85.56 123 PHE A O 1
ATOM 980 N N . MET A 1 124 ? -20.825 1.618 15.481 1.00 78.69 124 MET A N 1
ATOM 981 C CA . MET A 1 124 ? -19.725 0.669 15.677 1.00 78.69 124 MET A CA 1
ATOM 982 C C . MET A 1 124 ? -20.215 -0.769 15.844 1.00 78.69 124 MET A C 1
ATOM 984 O O . MET A 1 124 ? -19.689 -1.673 15.203 1.00 78.69 124 MET A O 1
ATOM 988 N N . GLU A 1 125 ? -21.239 -0.992 16.665 1.00 86.19 125 GLU A N 1
ATOM 989 C CA . GLU A 1 125 ? -21.824 -2.318 16.876 1.00 86.19 125 GLU A CA 1
ATOM 990 C C . GLU A 1 125 ? -22.432 -2.869 15.586 1.00 86.19 125 GLU A C 1
ATOM 992 O O . GLU A 1 125 ? -22.203 -4.030 15.233 1.00 86.19 125 GLU A O 1
ATOM 997 N N . LYS A 1 126 ? -23.169 -2.030 14.846 1.00 87.12 126 LYS A N 1
ATOM 998 C CA . LYS A 1 126 ? -23.771 -2.441 13.580 1.00 87.12 126 LYS A CA 1
ATOM 999 C C . LYS A 1 126 ? -22.702 -2.748 12.537 1.00 87.12 126 LYS A C 1
ATOM 1001 O O . LYS A 1 126 ? -22.780 -3.792 11.894 1.00 87.12 126 LYS A O 1
ATOM 1006 N N . MET A 1 127 ? -21.689 -1.898 12.419 1.00 84.00 127 MET A N 1
ATOM 1007 C CA . MET A 1 127 ? -20.564 -2.102 11.513 1.00 84.00 127 MET A CA 1
ATOM 1008 C C . MET A 1 127 ? -19.824 -3.396 11.842 1.00 84.00 127 MET A C 1
ATOM 1010 O O . MET A 1 127 ? -19.673 -4.243 10.964 1.00 84.00 127 MET A O 1
ATOM 1014 N N . HIS A 1 128 ? -19.486 -3.611 13.117 1.00 81.06 128 HIS A N 1
ATOM 1015 C CA . HIS A 1 128 ? -18.866 -4.848 13.579 1.00 81.06 128 HIS A CA 1
ATOM 1016 C C . HIS A 1 128 ? -19.727 -6.076 13.242 1.00 81.06 128 HIS A C 1
ATOM 1018 O O . HIS A 1 128 ? -19.207 -7.081 12.769 1.00 81.06 128 HIS A O 1
ATOM 1024 N N . SER A 1 129 ? -21.054 -5.992 13.390 1.00 86.88 129 SER A N 1
ATOM 1025 C CA . SER A 1 129 ? -21.947 -7.100 13.026 1.00 86.88 129 SER A CA 1
ATOM 1026 C C . SER A 1 129 ? -21.883 -7.457 11.535 1.00 86.88 129 SER A C 1
ATOM 1028 O O . SER A 1 129 ? -21.806 -8.641 11.213 1.00 86.88 129 SER A O 1
ATOM 1030 N N . ILE A 1 130 ? -21.839 -6.458 10.643 1.00 84.56 130 ILE A N 1
ATOM 1031 C CA . ILE A 1 130 ? -21.778 -6.650 9.183 1.00 84.56 130 ILE A CA 1
ATOM 1032 C C . ILE A 1 130 ? -20.466 -7.343 8.794 1.00 84.56 130 ILE A C 1
ATOM 1034 O O . ILE A 1 130 ? -20.463 -8.305 8.034 1.00 84.56 130 ILE A O 1
ATOM 1038 N N . ILE A 1 131 ? -19.347 -6.885 9.352 1.00 80.06 131 ILE A N 1
ATOM 1039 C CA . ILE A 1 131 ? -18.004 -7.353 8.978 1.00 80.06 131 ILE A CA 1
ATOM 1040 C C . ILE A 1 131 ? -17.557 -8.609 9.731 1.00 80.06 131 ILE A C 1
ATOM 1042 O O . ILE A 1 131 ? -16.581 -9.239 9.333 1.00 80.06 131 ILE A O 1
ATOM 1046 N N . SER A 1 132 ? -18.199 -8.958 10.852 1.00 80.38 132 SER A N 1
ATOM 1047 C CA . SER A 1 132 ? -17.728 -10.024 11.755 1.00 80.38 132 SER A CA 1
ATOM 1048 C C . SER A 1 132 ? -17.627 -11.396 11.086 1.00 80.38 132 SER A C 1
ATOM 1050 O O . SER A 1 132 ? -16.878 -12.252 11.548 1.00 80.38 132 SER A O 1
ATOM 1052 N N . LEU A 1 133 ? -18.339 -11.587 9.973 1.00 77.81 133 LEU A N 1
ATOM 1053 C CA . LEU A 1 133 ? -18.341 -12.808 9.172 1.00 77.81 133 LEU A CA 1
ATOM 1054 C C . LEU A 1 133 ? -17.183 -12.887 8.161 1.00 77.81 133 LEU A C 1
ATOM 1056 O O . LEU A 1 133 ? -17.152 -13.812 7.350 1.00 77.81 133 LEU A O 1
ATOM 1060 N N . HIS A 1 134 ? -16.246 -11.933 8.177 1.00 76.69 134 HIS A N 1
ATOM 1061 C CA . HIS A 1 134 ? -15.112 -11.930 7.259 1.00 76.69 134 HIS A CA 1
ATOM 1062 C C . HIS A 1 134 ? -14.268 -13.205 7.376 1.00 76.69 134 HIS A C 1
ATOM 1064 O O . HIS A 1 134 ? -14.069 -13.775 8.452 1.00 76.69 134 HIS A O 1
ATOM 1070 N N . HIS A 1 135 ? -13.725 -13.630 6.239 1.00 82.06 135 HIS A N 1
ATOM 1071 C CA . HIS A 1 135 ? -12.779 -14.730 6.179 1.00 82.06 135 HIS A CA 1
ATOM 1072 C C . HIS A 1 135 ? -11.351 -14.188 6.167 1.00 82.06 135 HIS A C 1
ATOM 1074 O O . HIS A 1 135 ? -10.970 -13.429 5.279 1.00 82.06 135 HIS A O 1
ATOM 1080 N N . SER A 1 136 ? -10.548 -14.600 7.145 1.00 84.38 136 SER A N 1
ATOM 1081 C CA . SER A 1 136 ? -9.121 -14.290 7.163 1.00 84.38 136 SER A CA 1
ATOM 1082 C C . SER A 1 136 ? -8.358 -15.281 6.297 1.00 84.38 136 SER A C 1
ATOM 1084 O O . SER A 1 136 ? -8.435 -16.488 6.521 1.00 84.38 136 SER A O 1
ATOM 1086 N N . ILE A 1 137 ? -7.529 -14.769 5.391 1.00 85.19 137 ILE A N 1
ATOM 1087 C CA . ILE A 1 137 ? -6.554 -15.592 4.672 1.00 85.19 137 ILE A CA 1
ATOM 1088 C C . ILE A 1 137 ? -5.251 -15.724 5.480 1.00 85.19 137 ILE A C 1
ATOM 1090 O O . ILE A 1 137 ? -4.906 -14.817 6.251 1.00 85.19 137 ILE A O 1
ATOM 1094 N N . PRO A 1 138 ? -4.508 -16.835 5.337 1.00 88.56 138 PRO A N 1
ATOM 1095 C CA . PRO A 1 138 ? -3.187 -16.983 5.926 1.00 88.56 138 PRO A CA 1
ATOM 1096 C C . PRO A 1 138 ? -2.169 -16.062 5.244 1.00 88.56 138 PRO A C 1
ATOM 1098 O O . PRO A 1 138 ? -2.257 -15.743 4.059 1.00 88.56 138 PRO A O 1
ATOM 1101 N N . TYR A 1 139 ? -1.148 -15.658 6.000 1.00 86.12 139 TYR A N 1
ATOM 1102 C CA . TYR A 1 139 ? -0.189 -14.633 5.578 1.00 86.12 139 TYR A CA 1
ATOM 1103 C C . TYR A 1 139 ? 0.556 -14.964 4.277 1.00 86.12 139 TYR A C 1
ATOM 1105 O O . TYR A 1 139 ? 0.896 -14.061 3.518 1.00 86.12 139 TYR A O 1
ATOM 1113 N N . ASN A 1 140 ? 0.812 -16.242 3.997 1.00 86.69 140 ASN A N 1
ATOM 1114 C CA . ASN A 1 140 ? 1.459 -16.678 2.759 1.00 86.69 140 ASN A CA 1
ATOM 1115 C C . ASN A 1 140 ? 0.563 -16.532 1.516 1.00 86.69 140 ASN A C 1
ATOM 1117 O O . ASN A 1 140 ? 1.104 -16.309 0.441 1.00 86.69 140 ASN A O 1
ATOM 1121 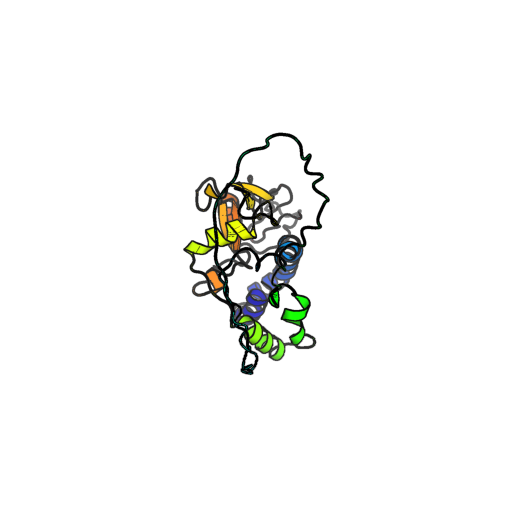N N . GLN A 1 141 ? -0.765 -16.58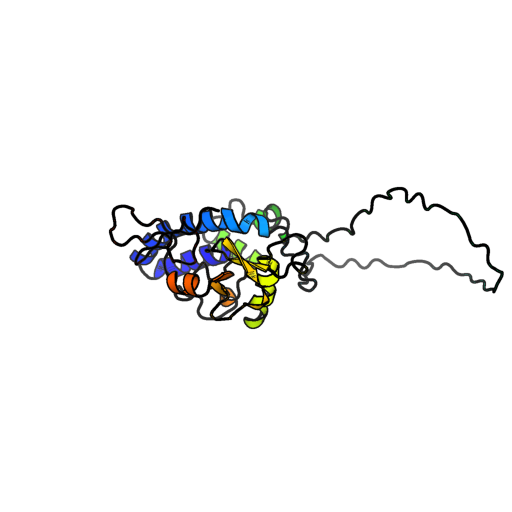9 1.659 1.00 91.56 141 GLN A N 1
ATOM 1122 C CA . GLN A 1 141 ? -1.720 -16.406 0.554 1.00 91.56 141 GLN A CA 1
ATOM 1123 C C . GLN A 1 141 ? -1.942 -14.936 0.180 1.00 91.56 141 GLN A C 1
ATOM 1125 O O . GLN A 1 141 ? -2.531 -14.643 -0.856 1.00 91.56 141 GLN A O 1
ATOM 1130 N N . VAL A 1 142 ? -1.449 -13.995 0.992 1.00 92.56 142 VAL A N 1
ATOM 1131 C CA . VAL A 1 142 ? -1.555 -12.559 0.691 1.00 92.56 142 VAL A CA 1
ATOM 1132 C C . VAL A 1 142 ? -0.884 -12.220 -0.639 1.00 92.56 142 VAL A C 1
ATOM 1134 O O . VAL A 1 142 ? -1.386 -11.373 -1.363 1.00 92.56 142 VAL A O 1
ATOM 1137 N N . TRP A 1 143 ? 0.228 -12.872 -0.986 1.00 94.56 143 TRP A N 1
ATOM 1138 C CA . TRP A 1 143 ? 0.915 -12.607 -2.253 1.00 94.56 143 TRP A CA 1
ATOM 1139 C C . TRP A 1 143 ? 0.036 -12.905 -3.464 1.00 94.56 143 TRP A C 1
ATOM 1141 O O . TRP A 1 143 ? -0.046 -12.080 -4.369 1.00 94.56 143 TRP A O 1
ATOM 1151 N N . ASP A 1 144 ? -0.652 -14.045 -3.443 1.00 91.94 144 ASP A N 1
ATOM 1152 C CA . ASP A 1 144 ? -1.561 -14.442 -4.515 1.00 91.94 144 ASP A CA 1
ATOM 1153 C C . ASP A 1 144 ? -2.757 -13.489 -4.584 1.00 91.94 144 ASP A C 1
ATOM 1155 O O . ASP A 1 144 ? -3.148 -13.060 -5.668 1.00 91.94 144 ASP A O 1
ATOM 1159 N N . ALA A 1 145 ? -3.293 -13.100 -3.422 1.00 91.62 145 ALA A N 1
ATOM 1160 C CA . ALA A 1 145 ? -4.390 -12.147 -3.337 1.00 91.62 145 ALA A CA 1
ATOM 1161 C C . ALA A 1 145 ? -4.010 -10.776 -3.920 1.00 91.62 145 ALA A C 1
ATOM 1163 O O . ALA A 1 145 ? -4.721 -10.278 -4.786 1.00 91.62 145 ALA A O 1
ATOM 1164 N N . LEU A 1 146 ? -2.871 -10.198 -3.525 1.00 93.06 146 LEU A N 1
ATOM 1165 C CA . LEU A 1 146 ? -2.381 -8.934 -4.095 1.00 93.06 146 LEU A CA 1
ATOM 1166 C C . LEU A 1 146 ? -2.037 -9.069 -5.582 1.00 93.06 146 LEU A C 1
ATOM 1168 O O . LEU A 1 146 ? -2.286 -8.161 -6.364 1.00 93.06 146 LEU A O 1
ATOM 1172 N N . GLY A 1 147 ? -1.532 -10.232 -6.001 1.00 92.19 147 GLY A N 1
ATOM 1173 C CA . GLY A 1 147 ? -1.310 -10.550 -7.410 1.00 92.19 147 GLY A CA 1
ATOM 1174 C C . GLY A 1 147 ? -2.577 -10.462 -8.266 1.00 92.19 147 GLY A C 1
ATOM 1175 O O . GLY A 1 147 ? -2.480 -10.218 -9.466 1.00 92.19 147 GLY A O 1
ATOM 1176 N N . VAL A 1 148 ? -3.753 -10.661 -7.672 1.00 90.31 148 VAL A N 1
ATOM 1177 C CA . VAL A 1 148 ? -5.050 -10.512 -8.342 1.00 90.31 148 VAL A CA 1
ATOM 1178 C C . VAL A 1 148 ? -5.608 -9.101 -8.154 1.00 90.31 148 VAL A C 1
ATOM 1180 O O . VAL A 1 148 ? -6.018 -8.485 -9.129 1.00 90.31 148 VAL A O 1
ATOM 1183 N N . LEU A 1 149 ? -5.609 -8.587 -6.922 1.00 87.69 149 LEU A N 1
ATOM 1184 C CA . LEU A 1 149 ? -6.257 -7.321 -6.552 1.00 87.69 149 LEU A CA 1
ATOM 1185 C C . LEU A 1 149 ? -5.547 -6.071 -7.082 1.00 87.69 149 LEU A C 1
ATOM 1187 O O . LEU A 1 149 ? -6.184 -5.038 -7.276 1.00 87.69 149 LEU A O 1
ATOM 1191 N N . ASP A 1 150 ? -4.237 -6.157 -7.293 1.00 91.44 150 ASP A N 1
ATOM 1192 C CA . ASP A 1 150 ? -3.404 -5.059 -7.783 1.00 91.44 150 ASP A CA 1
ATOM 1193 C C . ASP A 1 150 ? -2.870 -5.346 -9.193 1.00 91.44 150 ASP A C 1
ATOM 1195 O O . ASP A 1 150 ? -1.897 -4.735 -9.633 1.00 91.44 150 ASP A O 1
ATOM 1199 N N . ALA A 1 151 ? -3.477 -6.298 -9.905 1.00 92.06 151 ALA A N 1
ATOM 1200 C CA . ALA A 1 151 ? -3.134 -6.619 -11.280 1.00 92.06 151 ALA A CA 1
ATOM 1201 C C . ALA A 1 151 ? -3.264 -5.386 -12.196 1.00 92.06 151 ALA A C 1
ATOM 1203 O O . ALA A 1 151 ? -4.176 -4.577 -12.048 1.00 92.06 151 ALA A O 1
ATOM 1204 N N . VAL A 1 152 ? -2.363 -5.259 -13.177 1.00 91.00 152 VAL A N 1
ATOM 1205 C CA . VAL A 1 152 ? -2.422 -4.170 -14.181 1.00 91.00 152 VAL A CA 1
ATOM 1206 C C . VAL A 1 152 ? -3.710 -4.218 -15.013 1.00 91.00 152 VAL A C 1
ATOM 1208 O O . VAL A 1 152 ? -4.218 -3.179 -15.424 1.00 91.00 152 VAL A O 1
ATOM 1211 N N . ASP A 1 153 ? -4.213 -5.424 -15.268 1.00 86.19 153 ASP A N 1
ATOM 1212 C CA . ASP A 1 153 ? -5.481 -5.682 -15.946 1.00 86.19 153 ASP A CA 1
ATOM 1213 C C . ASP A 1 153 ? -6.462 -6.227 -14.908 1.00 86.19 153 ASP A C 1
ATOM 1215 O O . ASP A 1 153 ? -6.288 -7.344 -14.422 1.00 86.19 153 ASP A O 1
ATOM 1219 N N . ILE A 1 154 ? -7.441 -5.408 -14.527 1.00 79.25 154 ILE A N 1
ATOM 1220 C CA . ILE A 1 154 ? -8.423 -5.742 -13.488 1.00 79.25 154 ILE A CA 1
ATOM 1221 C C . ILE A 1 154 ? -9.504 -6.690 -14.032 1.00 79.25 154 ILE A C 1
ATOM 1223 O O . ILE A 1 154 ? -10.012 -7.518 -13.281 1.00 79.25 154 ILE A O 1
ATOM 1227 N N . GLU A 1 155 ? -9.795 -6.634 -15.335 1.00 79.31 155 GLU A N 1
ATOM 1228 C CA . GLU A 1 155 ? -10.777 -7.504 -15.997 1.00 79.31 155 GLU A CA 1
ATOM 1229 C C . GLU A 1 155 ? -10.223 -8.928 -16.164 1.00 79.31 155 GLU A C 1
ATOM 1231 O O . GLU A 1 155 ? -10.934 -9.919 -15.992 1.00 79.31 155 GLU A O 1
ATOM 1236 N N . HIS A 1 156 ? -8.917 -9.041 -16.441 1.00 83.00 156 HIS A N 1
ATOM 1237 C CA . HIS A 1 156 ? -8.217 -10.319 -16.621 1.00 83.00 156 HIS A CA 1
ATOM 1238 C C . HIS A 1 156 ? -7.000 -10.443 -15.689 1.00 83.00 156 HIS A C 1
ATOM 1240 O O . HIS A 1 156 ? -5.856 -10.630 -16.126 1.00 83.00 156 HIS A O 1
ATOM 1246 N N . PRO A 1 157 ? -7.213 -10.423 -14.361 1.00 86.31 157 PRO A N 1
ATOM 1247 C CA . PRO A 1 157 ? -6.136 -10.272 -13.391 1.00 86.31 157 PRO A CA 1
ATOM 1248 C C . PRO A 1 157 ? -5.216 -11.486 -13.323 1.00 86.31 157 PRO A C 1
ATOM 1250 O O . PRO A 1 157 ? -4.097 -11.379 -12.829 1.00 86.31 157 PRO A O 1
ATOM 1253 N N . LYS A 1 158 ? -5.648 -12.649 -13.820 1.00 87.38 158 LYS A N 1
ATOM 1254 C CA . LYS A 1 158 ? -4.829 -13.869 -13.885 1.00 87.38 158 LYS A CA 1
ATOM 1255 C C . LYS A 1 158 ? -3.929 -13.918 -15.120 1.00 87.38 158 LYS A C 1
ATOM 1257 O O . LYS A 1 158 ? -2.890 -14.572 -15.060 1.00 87.38 158 LYS A O 1
ATOM 1262 N N . ASP A 1 159 ? -4.289 -13.199 -16.179 1.00 89.38 159 ASP A N 1
ATOM 1263 C CA . ASP A 1 159 ? -3.603 -13.263 -17.471 1.00 89.38 159 ASP A CA 1
ATOM 1264 C C . ASP A 1 159 ? -2.447 -12.258 -17.552 1.00 89.38 159 ASP A C 1
ATOM 1266 O O . ASP A 1 159 ? -1.459 -12.484 -18.254 1.00 89.38 159 ASP A O 1
ATOM 1270 N N . THR A 1 160 ? -2.510 -11.176 -16.771 1.00 91.88 160 THR A N 1
ATOM 1271 C CA . THR A 1 160 ? -1.390 -10.240 -16.645 1.00 91.88 160 THR A CA 1
ATOM 1272 C C . THR A 1 160 ? -0.304 -10.767 -15.696 1.00 91.88 160 THR A C 1
ATOM 1274 O O . THR A 1 160 ? -0.603 -11.189 -14.573 1.00 91.88 160 THR A O 1
ATOM 1277 N N . PRO A 1 161 ? 0.987 -10.709 -16.075 1.00 96.38 161 PRO A N 1
ATOM 1278 C CA . PRO A 1 161 ? 2.085 -11.079 -15.188 1.00 96.38 161 PRO A CA 1
ATOM 1279 C C . PRO A 1 161 ? 2.549 -9.926 -14.283 1.00 96.38 161 PRO A C 1
ATOM 1281 O O . PRO A 1 161 ? 3.538 -10.095 -13.569 1.00 96.38 161 PRO A O 1
ATOM 1284 N N . TYR A 1 162 ? 1.861 -8.778 -14.288 1.00 97.12 162 TYR A N 1
ATOM 1285 C CA . TYR A 1 162 ? 2.270 -7.564 -13.576 1.00 97.12 162 TYR A CA 1
ATOM 1286 C C . TYR A 1 162 ? 1.237 -7.102 -12.540 1.00 97.12 162 TYR A C 1
ATOM 1288 O O . TYR A 1 162 ? 0.034 -7.303 -12.719 1.00 97.12 162 TYR A O 1
ATOM 1296 N N . VAL A 1 163 ? 1.722 -6.443 -11.487 1.00 95.88 163 VAL A N 1
ATOM 1297 C CA . VAL A 1 163 ? 0.926 -5.663 -10.524 1.00 95.88 163 VAL A CA 1
ATOM 1298 C C . VAL A 1 163 ? 1.350 -4.198 -10.545 1.00 95.88 163 VAL A C 1
ATOM 1300 O O . VAL A 1 163 ? 2.469 -3.901 -10.958 1.00 95.88 163 VAL A O 1
ATOM 1303 N N . ILE A 1 164 ? 0.482 -3.296 -10.096 1.00 94.56 164 ILE A N 1
ATOM 1304 C CA . ILE A 1 164 ? 0.805 -1.882 -9.883 1.00 94.56 164 ILE A CA 1
ATOM 1305 C C . ILE A 1 164 ? 1.216 -1.662 -8.427 1.00 94.56 164 ILE A C 1
ATOM 1307 O O . ILE A 1 164 ? 0.467 -1.964 -7.500 1.00 94.56 164 ILE A O 1
ATOM 1311 N N . GLU A 1 165 ? 2.402 -1.099 -8.223 1.00 95.81 165 GLU A N 1
ATOM 1312 C CA . GLU A 1 165 ? 2.865 -0.684 -6.900 1.00 95.81 165 GLU A CA 1
ATOM 1313 C C . GLU A 1 165 ? 2.251 0.644 -6.462 1.00 95.81 165 GLU A C 1
ATOM 1315 O O . GLU A 1 165 ? 2.185 1.614 -7.217 1.00 95.81 165 GLU A O 1
ATOM 1320 N N . ILE A 1 166 ? 1.884 0.714 -5.186 1.00 94.06 166 ILE A N 1
ATOM 1321 C CA . ILE A 1 166 ? 1.067 1.792 -4.632 1.00 94.06 166 ILE A CA 1
ATOM 1322 C C . ILE A 1 166 ? 1.772 3.157 -4.563 1.00 94.06 166 ILE A C 1
ATOM 1324 O O . ILE A 1 166 ? 1.112 4.190 -4.627 1.00 94.06 166 ILE A O 1
ATOM 1328 N N . TYR A 1 167 ? 3.105 3.186 -4.442 1.00 95.81 167 TYR A N 1
ATOM 1329 C CA . TYR A 1 167 ? 3.877 4.432 -4.297 1.00 95.81 167 TYR A CA 1
ATOM 1330 C C . TYR A 1 167 ? 4.745 4.786 -5.502 1.00 95.81 167 TYR A C 1
ATOM 1332 O O . TYR A 1 167 ? 5.010 5.964 -5.737 1.00 95.81 167 TYR A O 1
ATOM 1340 N N . THR A 1 168 ? 5.221 3.791 -6.249 1.00 96.00 168 THR A N 1
ATOM 1341 C CA . THR A 1 168 ? 5.990 4.034 -7.478 1.00 96.00 168 THR A CA 1
ATOM 1342 C C . THR A 1 168 ? 5.070 4.267 -8.673 1.00 96.00 168 THR A C 1
ATOM 1344 O O . THR A 1 168 ? 5.502 4.877 -9.649 1.00 96.00 168 THR A O 1
ATOM 1347 N N . GLN A 1 169 ? 3.822 3.781 -8.593 1.00 93.94 169 GLN A N 1
ATOM 1348 C CA . GLN A 1 169 ? 2.848 3.722 -9.685 1.00 93.94 169 GLN A CA 1
ATOM 1349 C C . GLN A 1 169 ? 3.335 2.930 -10.911 1.00 93.94 169 GLN A C 1
ATOM 1351 O O . GLN A 1 169 ? 2.853 3.121 -12.027 1.00 93.94 169 GLN A O 1
ATOM 1356 N N . LYS A 1 170 ? 4.313 2.035 -10.726 1.00 95.06 170 LYS A N 1
ATOM 1357 C CA . LYS A 1 170 ? 4.901 1.234 -11.806 1.00 95.06 170 LYS A CA 1
ATOM 1358 C C . LYS A 1 170 ? 4.288 -0.158 -11.859 1.00 95.06 170 LYS A C 1
ATOM 1360 O O . LYS A 1 170 ? 3.950 -0.750 -10.835 1.00 95.06 170 LYS A O 1
ATOM 1365 N N . ALA A 1 171 ? 4.214 -0.693 -13.077 1.00 96.56 171 ALA A N 1
ATOM 1366 C CA . ALA A 1 171 ? 3.934 -2.099 -13.316 1.00 96.56 171 ALA A CA 1
ATOM 1367 C C . ALA A 1 171 ? 5.185 -2.936 -13.022 1.00 96.56 171 ALA A C 1
ATOM 1369 O O . ALA A 1 171 ? 6.222 -2.755 -13.663 1.00 96.56 171 ALA A O 1
ATOM 1370 N N . VAL A 1 172 ? 5.077 -3.877 -12.087 1.00 97.62 172 VAL A N 1
ATOM 1371 C CA . VAL A 1 172 ? 6.176 -4.763 -11.682 1.00 97.62 172 VAL A CA 1
ATOM 1372 C C . VAL A 1 172 ? 5.776 -6.233 -11.794 1.00 97.62 172 VAL A C 1
ATOM 1374 O O . VAL A 1 172 ? 4.614 -6.575 -11.558 1.00 97.62 172 VAL A O 1
ATOM 1377 N N . PRO A 1 173 ? 6.694 -7.136 -12.189 1.00 97.94 173 PRO A N 1
ATOM 1378 C CA . PRO A 1 173 ? 6.349 -8.542 -12.341 1.00 97.94 173 PRO A CA 1
ATOM 1379 C C . PRO A 1 173 ? 5.893 -9.179 -11.021 1.00 97.94 173 PRO A C 1
ATOM 1381 O O . PRO A 1 173 ? 6.562 -9.075 -9.990 1.00 97.94 173 PRO A O 1
ATOM 1384 N N . LYS A 1 174 ? 4.808 -9.957 -11.067 1.00 97.06 174 LYS A N 1
ATOM 1385 C CA . LYS A 1 174 ? 4.301 -10.763 -9.939 1.00 97.06 174 LYS A CA 1
ATOM 1386 C C . LYS A 1 174 ? 5.363 -11.696 -9.371 1.00 97.06 174 LYS A C 1
ATOM 1388 O O . LYS A 1 174 ? 5.461 -11.885 -8.166 1.00 97.06 174 LYS A O 1
ATOM 1393 N N . VAL A 1 175 ? 6.217 -12.226 -10.246 1.00 97.06 175 VAL A N 1
ATOM 1394 C CA . VAL A 1 175 ? 7.322 -13.126 -9.886 1.00 97.06 175 VAL A CA 1
ATOM 1395 C C . VAL A 1 175 ? 8.410 -12.467 -9.028 1.00 97.06 175 VAL A C 1
ATOM 1397 O O . VAL A 1 175 ? 9.315 -13.167 -8.571 1.00 97.06 175 VAL A O 1
ATOM 1400 N N . LEU A 1 176 ? 8.374 -11.143 -8.835 1.00 97.75 176 LEU A N 1
ATOM 1401 C CA . LEU A 1 176 ? 9.272 -10.416 -7.934 1.00 97.75 176 LEU A CA 1
ATOM 1402 C C . LEU A 1 176 ? 8.694 -10.220 -6.520 1.00 97.75 176 LEU A C 1
ATOM 1404 O O . LEU A 1 176 ? 9.346 -9.597 -5.684 1.00 97.75 176 LEU A O 1
ATOM 1408 N N . ALA A 1 177 ? 7.519 -10.783 -6.220 1.00 97.25 177 ALA A N 1
ATOM 1409 C CA . ALA A 1 177 ? 6.929 -10.757 -4.885 1.00 97.25 177 ALA A CA 1
ATOM 1410 C C . ALA A 1 177 ? 7.915 -11.258 -3.813 1.00 97.25 177 ALA A C 1
ATOM 1412 O O . ALA A 1 177 ? 8.405 -12.388 -3.870 1.00 97.25 177 ALA A O 1
ATOM 1413 N N . GLY A 1 178 ? 8.203 -10.414 -2.823 1.00 96.00 178 GLY A N 1
ATOM 1414 C CA . GLY A 1 178 ? 9.081 -10.727 -1.695 1.00 96.00 178 GLY A CA 1
ATOM 1415 C C . GLY A 1 178 ? 10.577 -10.780 -2.018 1.00 96.00 178 GLY A C 1
ATOM 1416 O O . GLY A 1 178 ? 11.351 -11.162 -1.140 1.00 96.00 178 GLY A O 1
ATOM 1417 N N . LYS A 1 179 ? 10.993 -10.412 -3.236 1.00 97.06 179 LYS A N 1
ATOM 1418 C CA . LYS A 1 179 ? 12.411 -10.299 -3.614 1.00 97.06 179 LYS A CA 1
ATOM 1419 C C . LYS A 1 179 ? 12.966 -8.921 -3.269 1.00 97.06 179 LYS A C 1
ATOM 1421 O O . LYS A 1 179 ? 12.206 -7.965 -3.181 1.00 97.06 179 LYS A O 1
ATOM 1426 N N . LEU A 1 180 ? 14.285 -8.825 -3.085 1.00 94.06 180 LEU A N 1
ATOM 1427 C CA . LEU A 1 180 ? 14.958 -7.583 -2.677 1.00 94.06 180 LEU A CA 1
ATOM 1428 C C . LEU A 1 180 ? 14.827 -6.480 -3.733 1.00 94.06 180 LEU A C 1
ATOM 1430 O O . LEU A 1 180 ? 14.609 -5.328 -3.392 1.00 94.06 180 LEU A O 1
ATOM 1434 N N . GLU A 1 181 ? 14.933 -6.859 -5.000 1.00 92.94 181 GLU A N 1
ATOM 1435 C CA . GLU A 1 181 ? 14.772 -6.018 -6.189 1.00 92.94 181 GLU A CA 1
ATOM 1436 C C . GLU A 1 181 ? 13.318 -5.929 -6.680 1.00 92.94 181 GLU A C 1
ATOM 1438 O O . GLU A 1 181 ? 13.057 -5.528 -7.813 1.00 92.94 181 GLU A O 1
ATOM 1443 N N . GLY A 1 182 ? 12.384 -6.413 -5.864 1.00 96.75 182 GLY A N 1
ATOM 1444 C CA . GLY A 1 182 ? 10.979 -6.526 -6.201 1.00 96.75 182 GLY A CA 1
ATOM 1445 C C . GLY A 1 182 ? 10.100 -5.688 -5.294 1.00 96.75 182 GLY A C 1
ATOM 1446 O O . GLY A 1 182 ? 10.453 -4.596 -4.857 1.00 96.75 182 GLY A O 1
ATOM 1447 N N . TRP A 1 183 ? 8.948 -6.263 -4.974 1.00 97.81 183 TRP A N 1
ATOM 1448 C CA . TRP A 1 183 ? 7.928 -5.610 -4.174 1.00 97.81 183 TRP A CA 1
ATOM 1449 C C . TRP A 1 183 ? 7.590 -6.421 -2.933 1.00 97.81 183 TRP A C 1
ATOM 1451 O O . TRP A 1 183 ? 7.688 -7.653 -2.908 1.00 97.81 183 TRP A O 1
ATOM 1461 N N . ASN A 1 184 ? 7.157 -5.733 -1.884 1.00 96.50 184 ASN A N 1
ATOM 1462 C CA . ASN A 1 184 ? 6.632 -6.341 -0.679 1.00 96.50 184 ASN A CA 1
ATOM 1463 C C . ASN A 1 184 ? 5.182 -5.930 -0.392 1.00 96.50 184 ASN A C 1
ATOM 1465 O O . ASN A 1 184 ? 4.539 -5.209 -1.149 1.00 96.50 184 ASN A O 1
ATOM 1469 N N . ARG A 1 185 ? 4.674 -6.448 0.726 1.00 95.31 185 ARG A N 1
ATOM 1470 C CA . ARG A 1 185 ? 3.362 -6.129 1.281 1.00 95.31 185 ARG A CA 1
ATOM 1471 C C . ARG A 1 185 ? 3.475 -4.868 2.125 1.00 95.31 185 ARG A C 1
ATOM 1473 O O . ARG A 1 185 ? 4.018 -4.921 3.228 1.00 95.31 185 ARG A O 1
ATOM 1480 N N . GLU A 1 186 ? 2.976 -3.765 1.597 1.00 95.25 186 GLU A N 1
ATOM 1481 C CA . GLU A 1 186 ? 2.833 -2.508 2.310 1.00 95.25 186 GLU A CA 1
ATOM 1482 C C . GLU A 1 186 ? 1.543 -2.485 3.121 1.00 95.25 186 GLU A C 1
ATOM 1484 O O . GLU A 1 186 ? 0.472 -2.765 2.595 1.00 95.25 186 GLU A O 1
ATOM 1489 N N . HIS A 1 187 ? 1.653 -2.109 4.393 1.00 91.81 187 HIS A N 1
ATOM 1490 C CA . HIS A 1 187 ? 0.512 -1.880 5.274 1.00 91.81 187 HIS A CA 1
ATOM 1491 C C . HIS A 1 187 ? 0.220 -0.377 5.327 1.00 91.81 187 HIS A C 1
ATOM 1493 O O . HIS A 1 187 ? 0.918 0.353 6.036 1.00 91.81 187 HIS A O 1
ATOM 1499 N N . LEU A 1 188 ? -0.828 0.101 4.645 1.00 88.69 188 LEU A N 1
ATOM 1500 C CA . LEU A 1 188 ? -1.167 1.539 4.620 1.00 88.69 188 LEU A CA 1
ATOM 1501 C C . LEU A 1 188 ? -1.357 2.098 6.036 1.00 88.69 188 LEU A C 1
ATOM 1503 O O . LEU 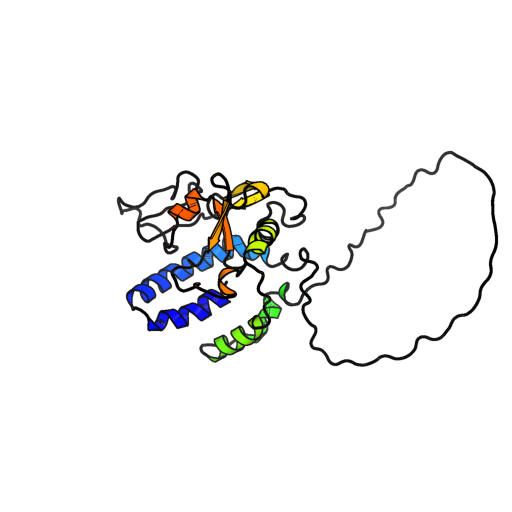A 1 188 ? -0.882 3.183 6.369 1.00 88.69 188 LEU A O 1
ATOM 1507 N N . TRP A 1 189 ? -1.973 1.306 6.908 1.00 85.38 189 TRP A N 1
ATOM 1508 C CA . TRP A 1 189 ? -1.908 1.451 8.352 1.00 85.38 189 TRP A CA 1
ATOM 1509 C C . TRP A 1 189 ? -0.757 0.597 8.917 1.00 85.38 189 TRP A C 1
ATOM 1511 O O . TRP A 1 189 ? -0.905 -0.628 8.976 1.00 85.38 189 TRP A O 1
ATOM 1521 N N . PRO A 1 190 ? 0.362 1.190 9.384 1.00 85.44 190 PRO A N 1
ATOM 1522 C CA . PRO A 1 190 ? 1.533 0.457 9.842 1.00 85.44 190 PRO A CA 1
ATOM 1523 C C . PRO A 1 190 ? 1.234 -0.498 10.994 1.00 85.44 190 PRO A C 1
ATOM 1525 O O . PRO A 1 190 ? 0.524 -0.185 11.955 1.00 85.44 190 PRO A O 1
ATOM 1528 N N . ARG A 1 191 ? 1.900 -1.653 10.963 1.00 83.75 191 ARG A N 1
ATOM 1529 C CA . ARG A 1 191 ? 1.776 -2.681 12.005 1.00 83.75 191 ARG A CA 1
ATOM 1530 C C . ARG A 1 191 ? 2.149 -2.192 13.400 1.00 83.75 191 ARG A C 1
ATOM 1532 O O . ARG A 1 191 ? 1.525 -2.592 14.384 1.00 83.75 191 ARG A O 1
ATOM 1539 N N . SER A 1 192 ? 3.137 -1.301 13.487 1.00 83.00 192 SER A N 1
ATOM 1540 C CA . SER A 1 192 ? 3.611 -0.714 14.745 1.00 83.00 192 SER A CA 1
ATOM 1541 C C . SER A 1 192 ? 2.534 0.086 15.483 1.00 83.00 192 SER A C 1
ATOM 1543 O O . SER A 1 192 ? 2.662 0.314 16.684 1.00 83.00 192 SER A O 1
ATOM 1545 N N . TYR A 1 193 ? 1.429 0.433 14.819 1.00 77.19 193 TYR A N 1
ATOM 1546 C CA . TYR A 1 193 ? 0.280 1.102 15.428 1.00 77.19 193 TYR A CA 1
ATOM 1547 C C . TYR A 1 193 ? -0.815 0.141 15.896 1.00 77.19 193 TYR A C 1
ATOM 1549 O O . TYR A 1 193 ? -1.980 0.514 16.031 1.00 77.19 193 TYR A O 1
A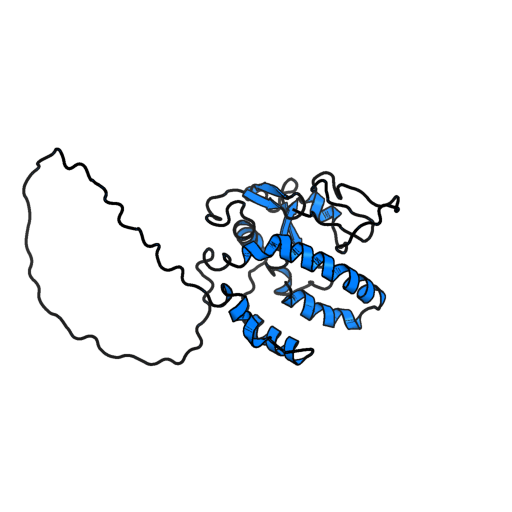TOM 1557 N N . GLY A 1 194 ? -0.438 -1.102 16.199 1.00 73.38 194 GLY A N 1
ATOM 1558 C CA . GLY A 1 194 ? -1.299 -2.059 16.887 1.00 73.38 194 GLY A CA 1
ATOM 1559 C C . GLY A 1 194 ? -1.872 -3.171 16.012 1.00 73.38 194 GLY A C 1
ATOM 1560 O O . GLY A 1 194 ? -2.842 -3.792 16.445 1.00 73.38 194 GLY A O 1
ATOM 1561 N N . LEU A 1 195 ? -1.279 -3.446 14.839 1.00 76.69 195 LEU A N 1
ATOM 1562 C CA . LEU A 1 195 ? -1.550 -4.657 14.044 1.00 76.69 195 LEU A CA 1
ATOM 1563 C C . LEU A 1 195 ? -0.462 -5.704 14.322 1.00 76.69 195 LEU A C 1
ATOM 1565 O O . LEU A 1 195 ? 0.437 -5.958 13.514 1.00 76.69 195 LEU A O 1
ATOM 1569 N N . ILE A 1 196 ? -0.495 -6.249 15.537 1.00 72.81 196 ILE A N 1
ATOM 1570 C CA . ILE A 1 196 ? 0.567 -7.129 16.042 1.00 72.81 196 ILE A CA 1
ATOM 1571 C C . ILE A 1 196 ? 0.221 -8.599 15.781 1.00 72.81 196 ILE A C 1
ATOM 1573 O O . ILE A 1 196 ? 1.078 -9.351 15.321 1.00 72.81 196 ILE A O 1
ATOM 1577 N N . THR A 1 197 ? -1.029 -9.000 16.024 1.00 75.38 197 THR A N 1
ATOM 1578 C CA . THR A 1 197 ? -1.500 -10.386 15.885 1.00 75.38 197 THR A CA 1
ATOM 1579 C C . THR A 1 197 ? -2.954 -10.423 15.445 1.00 75.38 197 THR A C 1
ATOM 1581 O O . THR A 1 197 ? -3.738 -9.651 15.982 1.00 75.38 197 THR A O 1
ATOM 1584 N N . GLY A 1 198 ? -3.315 -11.376 14.585 1.00 78.88 198 GLY A N 1
ATOM 1585 C CA . GLY A 1 198 ? -4.706 -11.640 14.209 1.00 78.88 198 GLY A CA 1
ATOM 1586 C C . GLY A 1 198 ? -5.026 -11.359 12.735 1.00 78.88 198 GLY A C 1
ATOM 1587 O O . GLY A 1 198 ? -4.111 -11.078 11.952 1.00 78.88 198 GLY A O 1
ATOM 1588 N N . PRO A 1 199 ? -6.314 -11.468 12.357 1.00 79.50 199 PRO A N 1
ATOM 1589 C CA . PRO A 1 199 ? -6.801 -11.250 10.991 1.00 79.50 199 PRO A CA 1
ATOM 1590 C C . PRO A 1 199 ? -6.443 -9.882 10.406 1.00 79.50 199 PRO A C 1
ATOM 1592 O O . PRO A 1 199 ? -6.281 -9.742 9.200 1.00 79.50 199 PRO A O 1
ATOM 1595 N N . GLU A 1 200 ? -6.246 -8.866 11.250 1.00 79.06 200 GLU A N 1
ATOM 1596 C CA . GLU A 1 200 ? -5.871 -7.522 10.806 1.00 79.06 200 GLU A CA 1
ATOM 1597 C C . GLU A 1 200 ? -4.501 -7.460 10.115 1.00 79.06 200 GLU A C 1
ATOM 1599 O O . GLU A 1 200 ? -4.212 -6.513 9.386 1.00 79.06 200 GLU A O 1
ATOM 1604 N N . LEU A 1 201 ? -3.638 -8.455 10.350 1.00 83.88 201 LEU A N 1
ATOM 1605 C CA . LEU A 1 201 ? -2.328 -8.531 9.715 1.00 83.88 201 LEU A CA 1
ATOM 1606 C C . LEU A 1 201 ? -2.444 -8.863 8.224 1.00 83.88 201 LEU A C 1
ATOM 1608 O O . LEU A 1 201 ? -1.559 -8.492 7.451 1.00 83.88 201 LEU A O 1
ATOM 1612 N N . THR A 1 202 ? -3.508 -9.566 7.842 1.00 87.94 202 THR A N 1
ATOM 1613 C CA . THR A 1 202 ? -3.782 -10.036 6.482 1.00 87.94 202 THR A CA 1
ATOM 1614 C C . THR A 1 202 ? -4.993 -9.349 5.856 1.00 87.94 202 THR A C 1
ATOM 1616 O O . THR A 1 202 ? -5.490 -9.824 4.837 1.00 87.94 202 THR A O 1
ATOM 1619 N N . ASP A 1 203 ? -5.444 -8.219 6.416 1.00 86.25 203 ASP A N 1
ATOM 1620 C CA . ASP A 1 203 ? -6.519 -7.417 5.828 1.00 86.25 203 ASP A CA 1
ATOM 1621 C C . ASP A 1 203 ? -6.090 -6.868 4.460 1.00 86.25 203 ASP A C 1
ATOM 1623 O O . ASP A 1 203 ? -5.254 -5.966 4.357 1.00 86.25 203 ASP A O 1
ATOM 1627 N N . LEU A 1 204 ? -6.699 -7.413 3.407 1.00 86.25 204 LEU A N 1
ATOM 1628 C CA . LEU A 1 204 ? -6.448 -7.045 2.016 1.00 86.25 204 LEU A CA 1
ATOM 1629 C C . LEU A 1 204 ? -6.903 -5.623 1.676 1.00 86.25 204 LEU A C 1
ATOM 1631 O O . LEU A 1 204 ? -6.452 -5.067 0.686 1.00 86.25 204 LEU A O 1
ATOM 1635 N N . HIS A 1 205 ? -7.736 -4.989 2.504 1.00 80.00 205 HIS A N 1
ATOM 1636 C CA . HIS A 1 205 ? -8.048 -3.569 2.347 1.00 80.00 205 HIS A CA 1
ATOM 1637 C C . HIS A 1 205 ? -6.940 -2.638 2.845 1.00 80.00 205 HIS A C 1
ATOM 1639 O O . HIS A 1 205 ? -7.031 -1.428 2.634 1.00 80.00 205 HIS A O 1
ATOM 1645 N N . ASN A 1 206 ? -5.976 -3.172 3.591 1.00 85.50 206 ASN A N 1
ATOM 1646 C CA . ASN A 1 206 ? -4.871 -2.424 4.175 1.00 85.50 206 ASN A CA 1
ATOM 1647 C C . ASN A 1 206 ? -3.522 -2.783 3.534 1.00 85.50 206 ASN A C 1
ATOM 1649 O O . ASN A 1 206 ? -2.506 -2.182 3.877 1.00 85.50 206 ASN A O 1
ATOM 1653 N N . LEU A 1 207 ? -3.505 -3.783 2.656 1.00 91.50 207 LEU A N 1
ATOM 1654 C CA . LEU A 1 207 ? -2.305 -4.382 2.100 1.00 91.50 207 LEU A CA 1
ATOM 1655 C C . LEU A 1 207 ? -2.187 -4.083 0.612 1.00 91.50 207 LEU A C 1
ATOM 1657 O O . LEU A 1 207 ? -3.133 -4.327 -0.124 1.00 91.50 207 LEU A O 1
ATOM 1661 N N . HIS A 1 208 ? -1.013 -3.621 0.182 1.00 93.75 208 HIS A N 1
ATOM 1662 C CA . HIS A 1 208 ? -0.730 -3.333 -1.226 1.00 93.75 208 HIS A CA 1
ATOM 1663 C C . HIS A 1 208 ? 0.692 -3.726 -1.632 1.00 93.75 208 HIS A C 1
ATOM 1665 O O . HIS A 1 208 ? 1.577 -3.773 -0.777 1.00 93.75 208 HIS A O 1
ATOM 1671 N N . PRO A 1 209 ? 0.954 -3.980 -2.923 1.00 96.62 209 PRO A N 1
ATOM 1672 C CA . PRO A 1 209 ? 2.303 -4.045 -3.458 1.00 96.62 209 PRO A CA 1
ATOM 1673 C C . PRO A 1 209 ? 3.003 -2.694 -3.320 1.00 96.62 209 PRO A C 1
ATOM 1675 O O . PRO A 1 209 ? 2.464 -1.657 -3.703 1.00 96.62 209 PRO A O 1
ATOM 1678 N N . SER A 1 210 ? 4.227 -2.703 -2.815 1.00 97.94 210 SER A N 1
ATOM 1679 C CA . SER A 1 210 ? 5.133 -1.556 -2.857 1.00 97.94 210 SER A CA 1
ATOM 1680 C C . SER A 1 210 ? 6.533 -2.045 -3.160 1.00 97.94 210 SER A C 1
ATOM 1682 O O . SER A 1 210 ? 6.933 -3.076 -2.622 1.00 97.94 210 SER A O 1
ATOM 1684 N N . ASP A 1 211 ? 7.301 -1.264 -3.912 1.00 98.44 211 ASP A N 1
ATOM 1685 C CA . ASP A 1 211 ? 8.747 -1.444 -4.011 1.00 98.44 211 ASP A CA 1
ATOM 1686 C C . ASP A 1 211 ? 9.356 -1.572 -2.603 1.00 98.44 211 ASP A C 1
ATOM 1688 O O . ASP A 1 211 ? 8.936 -0.882 -1.659 1.00 98.44 211 ASP A O 1
ATOM 1692 N N . VAL A 1 212 ? 10.306 -2.498 -2.446 1.00 98.19 212 VAL A N 1
ATOM 1693 C CA . VAL A 1 212 ? 10.914 -2.829 -1.148 1.00 98.19 212 VAL A CA 1
ATOM 1694 C C . VAL A 1 212 ? 11.635 -1.634 -0.523 1.00 98.19 212 VAL A C 1
ATOM 1696 O O . VAL A 1 212 ? 11.503 -1.411 0.688 1.00 98.19 212 VAL A O 1
ATOM 1699 N N . ASN A 1 213 ? 12.365 -0.852 -1.320 1.00 97.81 213 ASN A N 1
ATOM 1700 C CA . ASN A 1 213 ? 13.101 0.322 -0.853 1.00 97.81 213 ASN A CA 1
ATOM 1701 C C . ASN A 1 213 ? 12.132 1.437 -0.466 1.00 97.81 213 ASN A C 1
ATOM 1703 O O . ASN A 1 213 ? 12.281 2.050 0.596 1.00 97.81 213 ASN A O 1
ATOM 1707 N N . VAL A 1 214 ? 11.098 1.655 -1.281 1.00 97.88 214 VAL A N 1
ATOM 1708 C CA . VAL A 1 214 ? 10.073 2.664 -1.001 1.00 97.88 214 VAL A CA 1
ATOM 1709 C C . VAL A 1 214 ? 9.297 2.317 0.265 1.00 97.88 214 VAL A C 1
ATOM 1711 O O . VAL A 1 214 ? 9.134 3.185 1.123 1.00 97.88 214 VAL A O 1
ATOM 1714 N N . ASN A 1 215 ? 8.890 1.055 0.450 1.00 97.62 215 ASN A N 1
ATOM 1715 C CA . ASN A 1 215 ? 8.223 0.634 1.683 1.00 97.62 215 ASN A CA 1
ATOM 1716 C C . ASN A 1 215 ? 9.144 0.844 2.896 1.00 97.62 215 ASN A C 1
ATOM 1718 O O . ASN A 1 215 ? 8.755 1.467 3.885 1.00 97.62 215 ASN A O 1
ATOM 1722 N N . SER A 1 216 ? 10.408 0.420 2.803 1.00 96.56 216 SER A N 1
ATOM 1723 C CA . SER A 1 216 ? 11.364 0.643 3.890 1.00 96.56 216 SER A CA 1
ATOM 1724 C C . SER A 1 216 ? 11.549 2.133 4.218 1.00 96.56 216 SER A C 1
ATOM 1726 O O . SER A 1 216 ? 11.669 2.480 5.393 1.00 96.56 216 SER A O 1
ATOM 1728 N N . SER A 1 217 ? 11.562 3.013 3.210 1.00 95.81 217 SER A N 1
ATOM 1729 C CA . SER A 1 217 ? 11.658 4.473 3.385 1.00 95.81 217 SER A CA 1
ATOM 1730 C C . SER A 1 217 ? 10.397 5.080 4.011 1.00 95.81 217 SER A C 1
ATOM 1732 O O . SER A 1 217 ? 10.479 6.000 4.839 1.00 95.81 217 SER A O 1
ATOM 1734 N N . ARG A 1 218 ? 9.220 4.556 3.644 1.00 95.44 218 ARG A N 1
ATOM 1735 C CA . ARG A 1 218 ? 7.931 4.946 4.223 1.00 95.44 218 ARG A CA 1
ATOM 1736 C C . ARG A 1 218 ? 7.882 4.581 5.703 1.00 95.44 218 ARG A C 1
ATOM 1738 O O . ARG A 1 218 ? 7.470 5.401 6.527 1.00 95.44 218 ARG A O 1
ATOM 1745 N N . GLY A 1 219 ? 8.311 3.371 6.054 1.00 94.12 219 GLY A N 1
ATOM 1746 C CA . GLY A 1 219 ? 8.374 2.898 7.434 1.00 94.12 219 GLY A CA 1
ATOM 1747 C C . GLY A 1 219 ? 7.016 2.976 8.135 1.00 94.12 219 GLY A C 1
ATOM 1748 O O . GLY A 1 219 ? 6.036 2.384 7.698 1.00 94.12 219 GLY A O 1
ATOM 1749 N N . ASN A 1 220 ? 6.949 3.704 9.249 1.00 90.12 220 ASN A N 1
ATOM 1750 C CA . ASN A 1 220 ? 5.706 3.943 9.985 1.00 90.12 220 ASN A CA 1
ATOM 1751 C C . ASN A 1 220 ? 5.216 5.393 9.893 1.00 90.12 220 ASN A C 1
ATOM 1753 O O . ASN A 1 220 ? 4.444 5.806 10.748 1.00 90.12 220 ASN A O 1
ATOM 1757 N N . LYS A 1 221 ? 5.667 6.172 8.907 1.00 89.75 221 LYS A N 1
ATOM 1758 C CA . LYS A 1 221 ? 5.288 7.582 8.777 1.00 89.75 221 LYS A CA 1
ATOM 1759 C C . LYS A 1 221 ? 3.790 7.745 8.520 1.00 89.75 221 LYS A C 1
ATOM 1761 O O . LYS A 1 221 ? 3.149 6.928 7.845 1.00 89.75 221 LYS A O 1
ATOM 1766 N N . TYR A 1 222 ? 3.247 8.837 9.041 1.00 86.56 222 TYR A N 1
ATOM 1767 C CA . TYR A 1 222 ? 1.856 9.222 8.838 1.00 86.56 222 TYR A CA 1
ATOM 1768 C C . TYR A 1 222 ? 1.669 9.770 7.422 1.00 86.56 222 TYR A C 1
ATOM 1770 O O . TYR A 1 222 ? 2.566 10.424 6.898 1.00 86.56 222 TYR A O 1
ATOM 1778 N N . TYR A 1 223 ? 0.505 9.559 6.804 1.00 87.00 223 TYR A N 1
ATOM 1779 C CA . TYR A 1 223 ? 0.198 10.275 5.565 1.00 87.00 223 TYR A CA 1
ATOM 1780 C C . TYR A 1 223 ? -0.042 11.746 5.874 1.00 87.00 223 TYR A C 1
ATOM 1782 O O . TYR A 1 223 ? -0.816 12.082 6.771 1.00 87.00 223 TYR A O 1
ATOM 1790 N N . GLY A 1 224 ? 0.623 12.604 5.119 1.00 86.50 224 GLY A N 1
ATOM 1791 C CA . GLY A 1 224 ? 0.555 14.043 5.290 1.00 86.50 224 GLY A CA 1
ATOM 1792 C C . GLY A 1 224 ? 1.436 14.748 4.278 1.00 86.50 224 GLY A C 1
ATOM 1793 O O . GLY A 1 224 ? 2.301 14.137 3.652 1.00 86.50 224 GLY A O 1
ATOM 1794 N N . GLU A 1 225 ? 1.186 16.036 4.108 1.00 84.75 225 GLU A N 1
ATOM 1795 C CA . GLU A 1 225 ? 2.039 16.904 3.306 1.00 84.75 225 GLU A CA 1
ATOM 1796 C C . GLU A 1 225 ? 3.274 17.287 4.115 1.00 84.75 225 GLU A C 1
ATOM 1798 O O . GLU A 1 225 ? 3.168 17.679 5.281 1.00 84.75 225 GLU A O 1
ATOM 1803 N N . CYS A 1 226 ? 4.445 17.201 3.491 1.00 78.06 226 CYS A N 1
ATOM 1804 C CA . CYS A 1 226 ? 5.610 17.863 4.046 1.00 78.06 226 CYS A CA 1
ATOM 1805 C C . CYS A 1 226 ? 5.434 19.385 3.898 1.00 78.06 226 CYS A C 1
ATOM 1807 O O . CYS A 1 226 ? 4.886 19.874 2.907 1.00 78.06 226 CYS A O 1
ATOM 1809 N N . LEU A 1 227 ? 5.908 20.168 4.868 1.00 71.94 227 LEU A N 1
ATOM 1810 C CA . LEU A 1 227 ? 5.904 21.623 4.723 1.00 71.94 227 LEU A CA 1
ATOM 1811 C C . LEU A 1 227 ? 7.031 22.035 3.759 1.00 71.94 227 LEU A C 1
ATOM 1813 O O . LEU A 1 227 ? 8.193 21.768 4.073 1.00 71.94 227 LEU A O 1
ATOM 1817 N N . PRO A 1 228 ? 6.747 22.739 2.643 1.00 59.25 228 PRO A N 1
ATOM 1818 C CA . PRO A 1 228 ? 7.768 23.110 1.652 1.00 59.25 228 PRO A CA 1
ATOM 1819 C C . PRO A 1 228 ? 8.888 24.002 2.209 1.00 59.25 228 PRO A C 1
ATOM 1821 O O . PRO A 1 228 ? 9.959 24.105 1.622 1.00 59.25 228 PRO A O 1
ATOM 1824 N N . SER A 1 229 ? 8.638 24.677 3.335 1.00 62.97 229 SER A N 1
ATOM 1825 C CA . SER A 1 229 ? 9.603 25.531 4.037 1.00 62.97 229 SER A CA 1
ATOM 1826 C C . SER A 1 229 ? 10.533 24.768 4.987 1.00 62.97 229 SER A C 1
ATOM 1828 O O . SER A 1 229 ? 11.434 25.371 5.569 1.00 62.97 229 SER A O 1
ATOM 1830 N N . SER A 1 230 ? 10.322 23.462 5.164 1.00 66.88 230 SER A N 1
ATOM 1831 C CA . SER A 1 230 ? 11.200 22.600 5.945 1.00 66.88 230 SER A CA 1
ATOM 1832 C C . SER A 1 230 ? 12.357 22.124 5.072 1.00 66.88 230 SER A C 1
ATOM 1834 O O . SER A 1 230 ? 12.143 21.447 4.069 1.00 66.88 230 SER A O 1
ATOM 1836 N N . THR A 1 231 ? 13.596 22.404 5.480 1.00 72.12 231 THR A N 1
ATOM 1837 C CA . THR A 1 231 ? 14.807 21.825 4.864 1.00 72.12 231 THR A CA 1
ATOM 1838 C C . THR A 1 231 ? 14.851 20.294 4.926 1.00 72.12 231 THR A C 1
ATOM 1840 O O . THR A 1 231 ? 15.688 19.689 4.264 1.00 72.12 231 THR A O 1
ATOM 1843 N N . ASP A 1 232 ? 13.957 19.675 5.703 1.00 83.94 232 ASP A N 1
ATOM 1844 C CA . ASP A 1 232 ? 13.875 18.228 5.894 1.00 83.94 232 ASP A CA 1
ATOM 1845 C C . ASP A 1 232 ? 12.855 17.552 4.954 1.00 83.94 232 ASP A C 1
ATOM 1847 O O . ASP A 1 232 ? 12.687 16.335 5.045 1.00 83.94 232 ASP A O 1
ATOM 1851 N N . CYS A 1 233 ? 12.165 18.295 4.072 1.00 89.88 233 CYS A N 1
ATOM 1852 C CA . CYS A 1 233 ? 11.289 17.678 3.075 1.00 89.88 233 CYS A CA 1
ATOM 1853 C C . CYS A 1 233 ? 12.072 17.208 1.842 1.00 89.88 233 CYS A C 1
ATOM 1855 O O . CYS A 1 233 ? 12.694 18.004 1.137 1.00 89.88 233 CYS A O 1
ATOM 1857 N N . LEU A 1 234 ? 11.983 15.910 1.552 1.00 92.25 234 LEU A N 1
ATOM 1858 C CA . LEU A 1 234 ? 12.559 15.278 0.371 1.00 92.25 234 LEU A CA 1
ATOM 1859 C C . LEU A 1 234 ? 11.469 14.982 -0.661 1.00 92.25 234 LEU A C 1
ATOM 1861 O O . LEU A 1 234 ? 10.432 14.420 -0.313 1.00 92.25 234 LEU A O 1
ATOM 1865 N N . SER A 1 235 ? 11.734 15.321 -1.923 1.00 92.62 235 SER A N 1
ATOM 1866 C CA . SER A 1 235 ? 10.893 14.985 -3.076 1.00 92.62 235 SER A CA 1
ATOM 1867 C C . SER A 1 235 ? 11.786 14.579 -4.268 1.00 92.62 235 SER A C 1
ATOM 1869 O O . SER A 1 235 ? 12.710 15.332 -4.596 1.00 92.62 235 SER A O 1
ATOM 1871 N N . PRO A 1 236 ? 11.575 13.402 -4.897 1.00 94.50 236 PRO A N 1
ATOM 1872 C CA . PRO A 1 236 ? 10.613 12.371 -4.501 1.00 94.50 236 PRO A CA 1
ATOM 1873 C C . PRO A 1 236 ? 10.930 11.790 -3.115 1.00 94.50 236 PRO A C 1
ATOM 1875 O O . PRO A 1 236 ? 12.055 11.891 -2.621 1.00 94.50 236 PRO A O 1
ATOM 1878 N N . ALA A 1 237 ? 9.937 11.166 -2.478 1.00 95.12 237 ALA A N 1
ATOM 1879 C CA . ALA A 1 237 ? 10.073 10.619 -1.126 1.00 95.12 237 ALA A CA 1
ATOM 1880 C C . ALA A 1 237 ? 11.144 9.514 -1.013 1.00 95.12 237 ALA A C 1
ATOM 1882 O O . ALA A 1 237 ? 11.654 9.204 0.068 1.00 95.12 237 ALA A O 1
ATOM 1883 N N . ASN A 1 238 ? 11.461 8.885 -2.140 1.00 96.62 238 ASN A N 1
ATOM 1884 C CA . ASN A 1 238 ? 12.506 7.893 -2.322 1.00 96.62 238 ASN A CA 1
ATOM 1885 C C . ASN A 1 238 ? 12.860 7.852 -3.830 1.00 96.62 238 ASN A C 1
ATOM 1887 O O . ASN A 1 238 ? 11.974 8.152 -4.633 1.00 96.62 238 ASN A O 1
ATOM 1891 N N . PRO A 1 239 ? 14.102 7.523 -4.244 1.00 96.56 239 PRO A N 1
ATOM 1892 C CA . PRO A 1 239 ? 14.488 7.556 -5.661 1.00 96.56 239 PRO A CA 1
ATOM 1893 C C . PRO A 1 239 ? 13.608 6.695 -6.579 1.00 96.56 239 PRO A C 1
ATOM 1895 O O . PRO A 1 239 ? 13.413 7.033 -7.745 1.00 96.56 239 PRO A O 1
ATOM 1898 N N . GLU A 1 240 ? 13.062 5.597 -6.059 1.00 96.75 240 GLU A N 1
ATOM 1899 C CA . GLU A 1 240 ? 12.204 4.675 -6.796 1.00 96.75 240 GLU A CA 1
ATOM 1900 C C . GLU A 1 240 ? 10.723 5.104 -6.825 1.00 96.75 240 GLU A C 1
ATOM 1902 O O . GLU A 1 240 ? 9.990 4.688 -7.736 1.00 96.75 240 GLU A O 1
ATOM 1907 N N . ALA A 1 241 ? 10.300 5.950 -5.875 1.00 96.69 241 ALA A N 1
ATOM 1908 C CA . ALA A 1 241 ? 8.930 6.442 -5.724 1.00 96.69 241 ALA A CA 1
ATOM 1909 C C . ALA A 1 241 ? 8.513 7.401 -6.852 1.00 96.69 241 ALA A C 1
ATOM 1911 O O . ALA A 1 241 ? 9.344 7.935 -7.589 1.00 96.69 241 ALA A O 1
ATOM 1912 N N . ALA A 1 242 ? 7.204 7.629 -6.991 1.00 96.12 242 ALA A N 1
ATOM 1913 C CA . ALA A 1 242 ? 6.695 8.572 -7.979 1.00 96.12 242 ALA A CA 1
ATOM 1914 C C . ALA A 1 242 ? 7.190 10.014 -7.699 1.00 96.12 242 ALA A C 1
ATOM 1916 O O . ALA A 1 242 ? 7.376 10.380 -6.531 1.00 96.12 242 ALA A O 1
ATOM 1917 N N . PRO A 1 243 ? 7.409 10.848 -8.738 1.00 95.06 243 PRO A N 1
ATOM 1918 C CA . PRO A 1 243 ? 8.029 12.171 -8.592 1.00 95.06 243 PRO A CA 1
ATOM 1919 C C . PRO A 1 243 ? 7.272 13.148 -7.686 1.00 95.06 243 PRO A C 1
ATOM 1921 O O . PRO A 1 243 ? 7.879 14.043 -7.111 1.00 95.06 243 PRO A O 1
ATOM 1924 N N . ASP A 1 244 ? 5.956 12.985 -7.577 1.00 93.00 244 ASP A N 1
ATOM 1925 C CA . ASP A 1 244 ? 5.048 13.825 -6.794 1.00 93.00 244 ASP A CA 1
ATOM 1926 C C . ASP A 1 244 ? 4.917 13.380 -5.329 1.00 93.00 244 ASP A C 1
ATOM 1928 O O . ASP A 1 244 ? 4.210 14.008 -4.542 1.00 93.00 244 ASP A O 1
ATOM 1932 N N . THR A 1 245 ? 5.620 12.316 -4.940 1.00 94.31 245 THR A N 1
ATOM 1933 C CA . THR A 1 245 ? 5.736 11.925 -3.536 1.00 94.31 245 THR A CA 1
ATOM 1934 C C . THR A 1 245 ? 6.673 12.860 -2.781 1.00 94.31 245 THR A C 1
ATOM 1936 O O . THR A 1 245 ? 7.612 13.443 -3.335 1.00 94.31 245 THR A O 1
ATOM 1939 N N . ALA A 1 246 ? 6.456 12.962 -1.474 1.00 93.88 246 ALA A N 1
ATOM 1940 C CA . ALA A 1 246 ? 7.356 13.679 -0.585 1.00 93.88 246 ALA A CA 1
ATOM 1941 C C . ALA A 1 246 ? 7.427 13.015 0.792 1.00 93.88 246 ALA A C 1
ATOM 1943 O O . ALA A 1 246 ? 6.533 12.267 1.184 1.00 93.88 246 ALA A O 1
ATOM 1944 N N . THR A 1 247 ? 8.499 13.252 1.542 1.00 93.38 247 THR A N 1
ATOM 1945 C CA . THR A 1 247 ? 8.614 12.744 2.912 1.00 93.38 247 THR A CA 1
ATOM 1946 C C . THR A 1 247 ? 9.489 13.632 3.778 1.00 93.38 247 THR A C 1
ATOM 1948 O O . THR A 1 247 ? 10.427 14.260 3.295 1.00 93.38 247 THR A O 1
ATOM 1951 N N . ASP A 1 248 ? 9.209 13.627 5.075 1.00 91.19 248 ASP A N 1
ATOM 1952 C CA . ASP A 1 248 ? 10.112 14.117 6.110 1.00 91.19 248 ASP A CA 1
ATOM 1953 C C . ASP A 1 248 ? 10.304 13.032 7.196 1.00 91.19 248 ASP A C 1
ATOM 1955 O O . ASP A 1 248 ? 10.106 11.835 6.956 1.00 91.19 248 ASP A O 1
ATOM 1959 N N . LYS A 1 249 ? 10.744 13.419 8.398 1.00 88.06 249 LYS A N 1
ATOM 1960 C CA . LYS A 1 249 ? 10.965 12.491 9.521 1.00 88.06 249 LYS A CA 1
ATOM 1961 C C . LYS A 1 249 ? 9.685 11.817 10.025 1.00 88.06 249 LYS A C 1
ATOM 1963 O O . LYS A 1 249 ? 9.770 10.716 10.564 1.00 88.06 249 LYS A O 1
ATOM 1968 N N . GLU A 1 250 ? 8.531 12.457 9.879 1.00 85.31 250 GLU A N 1
ATOM 1969 C CA . GLU A 1 250 ? 7.257 12.017 10.455 1.00 85.31 250 GLU A CA 1
ATOM 1970 C C . GLU A 1 250 ? 6.176 11.755 9.397 1.00 85.31 250 GLU A C 1
ATOM 1972 O O . GLU A 1 250 ? 5.287 10.932 9.632 1.00 85.31 250 GLU A O 1
ATOM 1977 N N . SER A 1 251 ? 6.251 12.423 8.242 1.00 88.25 251 SER A N 1
ATOM 1978 C CA . SER A 1 251 ? 5.208 12.442 7.221 1.00 88.25 251 SER A CA 1
ATOM 1979 C C . SER A 1 251 ? 5.625 11.786 5.900 1.00 88.25 251 SER A C 1
ATOM 1981 O O . SER A 1 251 ? 6.795 11.769 5.499 1.00 88.25 251 SER A O 1
ATOM 1983 N N . TRP A 1 252 ? 4.630 11.224 5.219 1.00 91.94 252 TRP A N 1
ATOM 1984 C CA . TRP A 1 252 ? 4.712 10.666 3.878 1.00 91.94 252 TRP A CA 1
ATOM 1985 C C . TRP A 1 252 ? 3.575 11.226 3.027 1.00 91.94 252 TRP A C 1
ATOM 1987 O O . TRP A 1 252 ? 2.401 10.966 3.288 1.00 91.94 252 TRP A O 1
ATOM 1997 N N . THR A 1 253 ? 3.915 11.969 1.987 1.00 92.31 253 THR A N 1
ATOM 1998 C CA . THR A 1 253 ? 2.972 12.432 0.974 1.00 92.31 253 THR A CA 1
ATOM 1999 C C . THR A 1 253 ? 2.884 11.358 -0.109 1.00 92.31 253 THR A C 1
ATOM 2001 O O . THR A 1 253 ? 3.873 11.127 -0.813 1.00 92.31 253 THR A O 1
ATOM 2004 N N . PRO A 1 254 ? 1.747 10.647 -0.217 1.00 91.81 254 PRO A N 1
ATOM 2005 C CA . PRO A 1 254 ? 1.577 9.614 -1.227 1.00 91.81 254 PRO A CA 1
ATOM 2006 C C . PRO A 1 254 ? 1.359 10.246 -2.613 1.00 91.81 254 PRO A C 1
ATOM 2008 O O . PRO A 1 254 ? 1.030 11.433 -2.688 1.00 91.81 254 PRO A O 1
ATOM 2011 N N . PRO A 1 255 ? 1.510 9.478 -3.703 1.00 91.69 255 PRO A N 1
ATOM 2012 C CA . PRO A 1 255 ? 1.298 10.013 -5.041 1.00 91.69 255 PRO A CA 1
ATOM 2013 C C . PRO A 1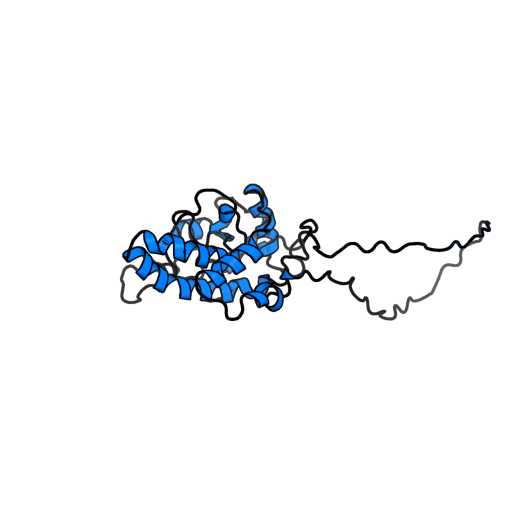 255 ? -0.173 10.368 -5.292 1.00 91.69 255 PRO A C 1
ATOM 2015 O O . PRO A 1 255 ? -1.087 9.766 -4.721 1.00 91.69 255 PRO A O 1
ATOM 2018 N N . THR A 1 256 ? -0.397 11.331 -6.181 1.00 83.69 256 THR A N 1
ATOM 2019 C CA . THR A 1 256 ? -1.708 11.915 -6.504 1.00 83.69 256 THR A CA 1
ATOM 2020 C C . THR A 1 256 ? -2.480 11.199 -7.620 1.00 83.69 256 THR A C 1
ATOM 2022 O O . THR A 1 256 ? -3.652 11.531 -7.820 1.00 83.69 256 THR A O 1
ATOM 2025 N N . LYS A 1 257 ? -1.890 10.143 -8.203 1.00 66.62 257 LYS A N 1
ATOM 2026 C CA . LYS A 1 257 ? -2.206 9.473 -9.483 1.00 66.62 257 LYS A CA 1
ATOM 2027 C C . LYS A 1 257 ? -1.504 10.087 -10.685 1.00 66.62 257 LYS A C 1
ATOM 2029 O O . LYS A 1 257 ? -1.872 11.210 -11.083 1.00 66.62 257 LYS A O 1
#

Foldseek 3Di:
DCLVLVVLLVVVVPPDPVVNVLSVQQVVLLVLLCVVPPPVQQLQLPQPPPPPDPDDDDDDDDDDDDDDDDDDDDDDDDDDDDDDDDPPPVDPPPPPDDPPPGDCSSPVCSLCVVLPPDDDPRSSVVSCVSCVPDDFDDPVCLLVSQCQRQAPDVPCSPVGQWGQAFFLRDTFGSVCEPPLQFWYWAFQQDCVSPVPDDSSVSPNSRTHTHRPQLSVLCHRAGEHDDDPPDPQKDAPSDPSGHRQWIDGPHYTHGDPD

pLDDT: mean 70.29, std 23.64, range [26.25, 98.44]